Protein AF-A0A832WSZ5-F1 (afdb_monomer)

Secondary structure (DSSP, 8-state):
----HHHHHHHHHHHHHHHTTTTTTHHHHHHHHHTT--S-HHHHHHHHHHHHHHHHHHHHHHHHHHHHHHHHHHHHHHTTTS-HHHHHHHHHHHHHHHHHHHHHHHHHHHHHHHHHHHHHHHHHHHHHHHHHHHHHHHHHHHHHHHHHTT--HHHHHHHHHHTHHHHHHHHHHHHHHHHHHHTT---HHHHHHHHHHH---HHHHHHHHHHH--

Radius of gyration: 27.55 Å; Cα contacts (8 Å, |Δi|>4): 219; chains: 1; bounding box: 54×36×83 Å

Solvent-accessible surface area (backbone atoms only — not comparable to full-atom values): 10942 Å² total; per-residue (Å²): 135,85,76,54,74,62,44,60,52,19,27,73,74,40,21,70,66,42,59,77,45,52,81,82,43,48,67,57,44,53,29,29,48,33,42,66,53,97,62,56,64,36,47,52,52,16,29,35,51,47,52,11,50,53,41,10,52,53,29,19,53,51,23,34,53,51,26,49,66,64,56,61,57,52,55,69,64,43,56,76,77,44,62,78,80,56,52,59,60,50,48,58,56,48,52,54,49,18,52,50,43,10,53,52,29,16,51,52,35,21,49,51,47,34,51,51,54,66,47,45,37,56,55,45,17,52,53,49,22,52,46,27,63,69,21,38,62,66,41,52,54,50,44,50,55,40,44,75,70,68,46,51,73,68,57,39,42,52,52,43,35,74,39,28,92,78,28,37,50,36,17,47,57,38,31,53,34,46,43,33,32,77,75,65,67,38,53,69,67,60,21,46,53,54,45,47,76,36,51,61,30,65,71,58,35,53,53,49,50,56,62,73,76,108

Structure (mmCIF, N/CA/C/O backbone):
data_AF-A0A832WSZ5-F1
#
_entry.id   AF-A0A832WSZ5-F1
#
loop_
_atom_site.group_PDB
_atom_site.id
_atom_site.type_symbol
_atom_site.label_atom_id
_atom_site.label_alt_id
_atom_site.label_comp_id
_atom_site.label_asym_id
_atom_site.label_entity_id
_atom_site.label_seq_id
_atom_site.pdbx_PDB_ins_code
_atom_site.Cartn_x
_atom_site.Cartn_y
_atom_site.Cartn_z
_atom_site.occupancy
_atom_site.B_iso_or_equiv
_atom_site.auth_seq_id
_atom_site.auth_comp_id
_atom_site.auth_asym_id
_atom_site.auth_atom_id
_atom_site.pdbx_PDB_model_num
ATOM 1 N N . MET A 1 1 ? -15.460 -7.759 -9.300 1.00 42.41 1 MET A N 1
ATOM 2 C CA . MET A 1 1 ? -13.990 -7.869 -9.416 1.00 42.41 1 MET A CA 1
ATOM 3 C C . MET A 1 1 ? -13.694 -8.253 -10.858 1.00 42.41 1 MET A C 1
ATOM 5 O O . MET A 1 1 ? -13.823 -9.418 -11.197 1.00 42.41 1 MET A O 1
ATOM 9 N N . ASN A 1 2 ? -13.440 -7.273 -11.729 1.00 36.19 2 ASN A N 1
ATOM 10 C CA . ASN A 1 2 ? -12.975 -7.541 -13.092 1.00 36.19 2 ASN A CA 1
ATOM 11 C C . ASN A 1 2 ? -11.461 -7.689 -13.005 1.00 36.19 2 ASN A C 1
ATOM 13 O O . ASN A 1 2 ? -10.746 -6.691 -13.012 1.00 36.19 2 ASN A O 1
ATOM 17 N N . TYR A 1 3 ? -10.987 -8.921 -12.844 1.00 53.88 3 TYR A N 1
ATOM 18 C CA . TYR A 1 3 ? -9.594 -9.212 -13.143 1.00 53.88 3 TYR A CA 1
ATOM 19 C C . TYR A 1 3 ? -9.436 -8.994 -14.641 1.00 53.88 3 TYR A C 1
ATOM 21 O O . TYR A 1 3 ? -10.160 -9.591 -15.441 1.00 53.88 3 TYR A O 1
ATOM 29 N N . ILE A 1 4 ? -8.572 -8.058 -15.018 1.00 64.00 4 ILE A N 1
ATOM 30 C CA . ILE A 1 4 ? -8.268 -7.832 -16.423 1.00 64.00 4 ILE A CA 1
ATOM 31 C C . ILE A 1 4 ? -7.648 -9.147 -16.900 1.00 64.00 4 ILE A C 1
ATOM 33 O O . ILE A 1 4 ? -6.774 -9.689 -16.229 1.00 64.00 4 ILE A O 1
ATOM 37 N N . SER A 1 5 ? -8.105 -9.692 -18.026 1.00 65.44 5 SER A N 1
ATOM 38 C CA . SER A 1 5 ? -7.600 -10.955 -18.599 1.00 65.44 5 SER A CA 1
ATOM 39 C C . SER A 1 5 ? -6.065 -11.012 -18.685 1.00 65.44 5 SER A C 1
ATOM 41 O O . SER A 1 5 ? -5.466 -12.084 -18.640 1.00 65.44 5 SER A O 1
ATOM 43 N N . VAL A 1 6 ? -5.431 -9.841 -18.750 1.00 65.50 6 VAL A N 1
ATOM 44 C CA . VAL A 1 6 ? -3.986 -9.625 -18.693 1.00 65.50 6 VAL A CA 1
ATOM 45 C C . VAL A 1 6 ? -3.365 -10.091 -17.368 1.00 65.50 6 VAL A C 1
ATOM 47 O O . VAL A 1 6 ? -2.332 -10.745 -17.407 1.00 65.50 6 VAL A O 1
ATOM 50 N N . ASP A 1 7 ? -3.983 -9.838 -16.213 1.00 71.81 7 ASP A N 1
ATOM 51 C CA . ASP A 1 7 ? -3.422 -10.199 -14.899 1.00 71.81 7 ASP A CA 1
ATOM 52 C C . ASP A 1 7 ? -3.392 -11.721 -14.684 1.00 71.81 7 ASP A C 1
ATOM 54 O O . ASP A 1 7 ? -2.457 -12.271 -14.097 1.00 71.81 7 ASP A O 1
ATOM 58 N N . GLU A 1 8 ? -4.395 -12.432 -15.204 1.00 74.00 8 GLU A N 1
ATOM 59 C CA . GLU A 1 8 ? -4.443 -13.893 -15.121 1.00 74.00 8 GLU A CA 1
ATOM 60 C C . GLU A 1 8 ? -3.395 -14.542 -16.038 1.00 74.00 8 GLU A C 1
ATOM 62 O O . GLU A 1 8 ? -2.714 -15.493 -15.642 1.00 74.00 8 GLU A O 1
ATOM 67 N N . LEU A 1 9 ? -3.212 -13.992 -17.243 1.00 71.25 9 LEU A N 1
ATOM 68 C CA . LEU A 1 9 ? -2.155 -14.410 -18.164 1.00 71.25 9 LEU A CA 1
ATOM 69 C C . LEU A 1 9 ? -0.763 -14.110 -17.596 1.00 71.25 9 LEU A C 1
ATOM 71 O O . LEU A 1 9 ? 0.121 -14.964 -17.678 1.00 71.25 9 LEU A O 1
ATOM 75 N N . ALA A 1 10 ? -0.588 -12.948 -16.960 1.00 73.75 10 ALA A N 1
ATOM 76 C CA . ALA A 1 10 ? 0.649 -12.562 -16.291 1.00 73.75 10 ALA A CA 1
ATOM 77 C C . ALA A 1 10 ? 1.028 -13.574 -15.211 1.00 73.75 10 ALA A C 1
ATOM 79 O O . ALA A 1 10 ? 2.158 -14.064 -15.167 1.00 73.75 10 ALA A O 1
ATOM 80 N N . TYR A 1 11 ? 0.062 -13.929 -14.362 1.00 75.50 11 TYR A N 1
ATOM 81 C CA . TYR A 1 11 ? 0.286 -14.875 -13.280 1.0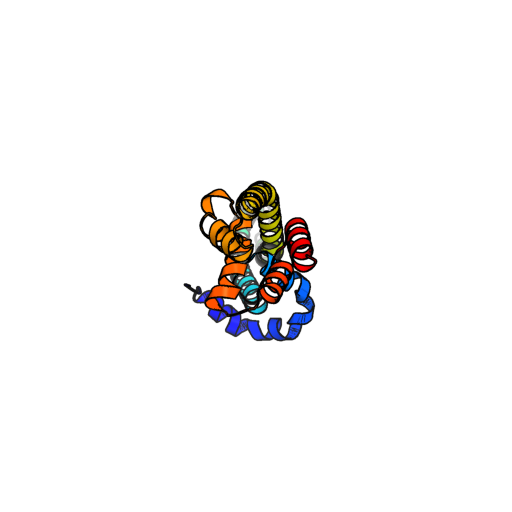0 75.50 11 TYR A CA 1
ATOM 82 C C . TYR A 1 11 ? 0.584 -16.287 -13.792 1.00 75.50 11 TYR A C 1
ATOM 84 O O . TYR A 1 11 ? 1.474 -16.950 -13.262 1.00 75.50 11 TYR A O 1
ATOM 92 N N . ARG A 1 12 ? -0.089 -16.748 -14.853 1.00 78.94 12 ARG A N 1
ATOM 93 C CA . ARG A 1 12 ? 0.222 -18.053 -15.462 1.00 78.94 12 ARG A CA 1
ATOM 94 C C . ARG A 1 12 ? 1.624 -18.097 -16.070 1.00 78.94 12 ARG A C 1
ATOM 96 O O . ARG A 1 12 ? 2.277 -19.130 -15.981 1.00 78.94 12 ARG A O 1
ATOM 103 N N . ALA A 1 13 ? 2.084 -17.000 -16.671 1.00 73.88 13 ALA A N 1
ATOM 104 C CA . ALA A 1 13 ? 3.392 -16.937 -17.318 1.00 73.88 13 ALA A CA 1
ATOM 105 C C . ALA A 1 13 ? 4.552 -16.752 -16.322 1.00 73.88 13 ALA A C 1
ATOM 107 O O . ALA A 1 13 ? 5.584 -17.404 -16.456 1.00 73.88 13 ALA A O 1
ATOM 108 N N . PHE A 1 14 ? 4.388 -15.882 -15.320 1.00 75.44 14 PHE A N 1
ATOM 109 C CA . PHE A 1 14 ? 5.486 -15.426 -14.454 1.00 75.44 14 PHE A CA 1
ATOM 110 C C . PHE A 1 14 ? 5.266 -15.680 -12.958 1.00 75.44 14 PHE A C 1
ATOM 112 O O . PHE A 1 14 ? 6.175 -15.465 -12.155 1.00 75.44 14 PHE A O 1
ATOM 119 N N . GLY A 1 15 ? 4.088 -16.159 -12.553 1.00 70.56 15 GLY A N 1
ATOM 120 C CA . GLY A 1 15 ? 3.744 -16.357 -11.145 1.00 70.56 15 GLY A CA 1
ATOM 121 C C . GLY A 1 15 ? 4.658 -17.351 -10.429 1.00 70.56 15 GLY A C 1
ATOM 122 O O . GLY A 1 15 ? 5.007 -17.121 -9.276 1.00 70.56 15 GLY A O 1
ATOM 123 N N . SER A 1 16 ? 5.121 -18.406 -11.109 1.00 69.69 16 SER A N 1
ATOM 124 C CA . SER A 1 16 ? 6.035 -19.406 -10.530 1.00 69.69 16 SER A CA 1
ATOM 125 C C . SER A 1 16 ? 7.414 -18.832 -10.181 1.00 69.69 16 SER A C 1
ATOM 127 O O . SER A 1 16 ? 8.019 -19.243 -9.191 1.00 69.69 16 SER A O 1
ATOM 129 N N . PHE A 1 17 ? 7.892 -17.844 -10.943 1.00 71.69 17 PHE A N 1
ATOM 130 C CA . PHE A 1 17 ? 9.176 -17.189 -10.700 1.00 71.69 17 PHE A CA 1
ATOM 131 C C . PHE A 1 17 ? 9.153 -16.358 -9.412 1.00 71.69 17 PHE A C 1
ATOM 133 O O . PHE A 1 17 ? 10.053 -16.475 -8.580 1.00 71.69 17 PHE A O 1
ATOM 140 N N . PHE A 1 18 ? 8.096 -15.564 -9.216 1.00 71.81 18 PHE A N 1
ATOM 141 C CA . PHE A 1 18 ? 7.932 -14.746 -8.012 1.00 71.81 18 PHE A CA 1
ATOM 142 C C . PHE A 1 18 ? 7.487 -15.570 -6.799 1.00 71.81 18 PHE A C 1
ATOM 144 O O . PHE A 1 18 ? 7.909 -15.282 -5.681 1.00 71.81 18 PHE A O 1
ATOM 151 N N . TYR A 1 19 ? 6.729 -16.652 -7.013 1.00 69.88 19 TYR A N 1
ATOM 152 C CA . TYR A 1 19 ? 6.316 -17.560 -5.943 1.00 69.88 19 TYR A CA 1
ATOM 153 C C . TYR A 1 19 ? 7.512 -18.203 -5.222 1.00 69.88 19 TYR A C 1
ATOM 155 O O . TYR A 1 19 ? 7.482 -18.362 -4.003 1.00 69.88 19 TYR A O 1
ATOM 163 N N . ASN A 1 20 ? 8.580 -18.528 -5.954 1.00 72.25 20 ASN A N 1
ATOM 164 C CA . ASN A 1 20 ? 9.783 -19.140 -5.386 1.00 72.25 20 ASN A CA 1
ATOM 165 C C . ASN A 1 20 ? 10.709 -18.137 -4.671 1.00 72.25 20 ASN A C 1
ATOM 167 O O . ASN A 1 20 ? 11.611 -18.559 -3.958 1.00 72.25 20 ASN A O 1
ATOM 171 N N . ARG A 1 21 ? 10.492 -16.8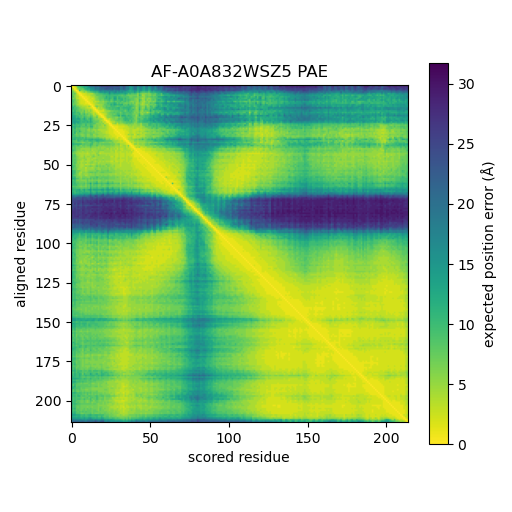23 -4.839 1.00 74.06 21 ARG A N 1
ATOM 172 C CA . ARG A 1 21 ? 11.296 -15.740 -4.232 1.00 74.06 21 ARG A CA 1
ATOM 173 C C . ARG A 1 21 ? 10.500 -14.871 -3.258 1.00 74.06 21 ARG A C 1
ATOM 175 O O . ARG A 1 21 ? 10.830 -13.714 -3.022 1.00 74.06 21 ARG A O 1
ATOM 182 N N . LYS A 1 22 ? 9.430 -15.412 -2.674 1.00 65.75 22 LYS A N 1
ATOM 183 C CA . LYS A 1 22 ? 8.556 -14.678 -1.738 1.00 65.75 22 LYS A CA 1
ATOM 184 C C . LYS A 1 22 ? 9.286 -14.076 -0.545 1.00 65.75 22 LYS A C 1
ATOM 186 O O . LYS A 1 22 ? 8.808 -13.097 0.026 1.00 65.75 22 LYS A O 1
ATOM 191 N N . GLU A 1 23 ? 10.387 -14.684 -0.128 1.00 68.94 23 GLU A N 1
ATOM 192 C CA . GLU A 1 23 ? 11.188 -14.230 1.009 1.00 68.94 23 GLU A CA 1
ATOM 193 C C . GLU A 1 23 ? 11.901 -12.902 0.718 1.00 68.94 23 GLU A C 1
ATOM 195 O O . GLU A 1 23 ? 11.992 -12.062 1.607 1.00 68.94 23 GLU A O 1
ATOM 200 N N . ASP A 1 24 ? 12.258 -12.635 -0.540 1.00 73.44 24 ASP A N 1
ATOM 201 C CA . ASP A 1 24 ? 12.917 -11.384 -0.937 1.00 73.44 24 ASP A CA 1
ATOM 202 C C . ASP A 1 24 ? 11.950 -10.183 -0.907 1.00 73.44 24 ASP A C 1
ATOM 204 O O . ASP A 1 24 ? 12.364 -9.035 -0.759 1.00 73.44 24 ASP A O 1
ATOM 208 N N . PHE A 1 25 ? 10.638 -10.431 -1.016 1.00 76.81 25 PHE A N 1
ATOM 209 C CA . PHE A 1 25 ? 9.604 -9.394 -1.141 1.00 76.81 25 PHE A CA 1
ATOM 210 C C . PHE A 1 25 ? 8.735 -9.223 0.117 1.00 76.81 25 PHE A C 1
ATOM 212 O O . PHE A 1 25 ? 7.604 -8.730 0.034 1.00 76.81 25 PHE A O 1
ATOM 219 N N . GLN A 1 26 ? 9.231 -9.605 1.300 1.00 78.81 26 GLN A N 1
ATOM 220 C CA . GLN A 1 26 ? 8.469 -9.462 2.551 1.00 78.81 26 GLN A CA 1
ATOM 221 C C . GLN A 1 26 ? 8.133 -7.998 2.871 1.00 78.81 26 GLN A C 1
ATOM 223 O O . GLN A 1 26 ? 7.014 -7.706 3.292 1.00 78.81 26 GLN A O 1
ATOM 228 N N . GLU A 1 27 ? 9.043 -7.057 2.612 1.00 80.75 27 GLU A N 1
ATOM 229 C CA . GLU A 1 27 ? 8.767 -5.629 2.827 1.00 80.75 27 GLU A CA 1
ATOM 230 C C . GLU A 1 27 ? 7.639 -5.117 1.925 1.00 80.75 27 GLU A C 1
ATOM 232 O O . GLU A 1 27 ? 6.720 -4.431 2.387 1.00 80.75 27 GLU A O 1
ATOM 237 N N . LEU A 1 28 ? 7.660 -5.510 0.648 1.00 79.56 28 LEU A N 1
ATOM 238 C CA . LEU A 1 28 ? 6.610 -5.169 -0.307 1.00 79.56 28 LEU A CA 1
ATOM 239 C C . LEU A 1 28 ? 5.271 -5.780 0.121 1.00 79.56 28 LEU A C 1
ATOM 241 O O . LEU A 1 28 ? 4.245 -5.104 0.071 1.00 79.56 28 LEU A O 1
ATOM 245 N N . LYS A 1 29 ? 5.278 -7.019 0.629 1.00 82.12 29 LYS A N 1
ATOM 246 C CA . LYS A 1 29 ? 4.092 -7.676 1.200 1.00 82.12 29 LYS A CA 1
ATOM 247 C C . LYS A 1 29 ? 3.479 -6.866 2.334 1.00 82.12 29 LYS A C 1
ATOM 249 O O . LYS A 1 29 ? 2.265 -6.654 2.352 1.00 82.12 29 LYS A O 1
ATOM 254 N N . VAL A 1 30 ? 4.308 -6.400 3.265 1.00 81.62 30 VAL A N 1
ATOM 255 C CA . VAL A 1 30 ? 3.866 -5.565 4.387 1.00 81.62 30 VAL A CA 1
ATOM 256 C C . VAL A 1 30 ? 3.275 -4.251 3.870 1.00 81.62 30 VAL A C 1
ATOM 258 O O . VAL A 1 30 ? 2.173 -3.877 4.270 1.00 81.62 30 VAL A O 1
ATOM 261 N N . LYS A 1 31 ? 3.933 -3.582 2.916 1.00 83.81 31 LYS A N 1
ATOM 262 C CA . LYS A 1 31 ? 3.440 -2.322 2.332 1.00 83.81 31 LYS A CA 1
ATOM 263 C C . LYS A 1 31 ? 2.155 -2.488 1.524 1.00 83.81 31 LYS A C 1
ATOM 265 O O . LYS A 1 31 ? 1.272 -1.635 1.611 1.00 83.81 31 LYS A O 1
ATOM 270 N N . MET A 1 32 ? 1.996 -3.588 0.796 1.00 82.94 32 MET A N 1
ATOM 271 C CA . MET A 1 32 ? 0.749 -3.910 0.100 1.00 82.94 32 MET A CA 1
ATOM 272 C C . MET A 1 32 ? -0.396 -4.171 1.081 1.00 82.94 32 MET A C 1
ATOM 274 O O . MET A 1 32 ? -1.494 -3.646 0.883 1.00 82.94 32 MET A O 1
ATOM 278 N N . ARG A 1 33 ? -0.131 -4.908 2.172 1.00 81.56 33 ARG A N 1
ATOM 279 C CA . ARG A 1 33 ? -1.107 -5.131 3.251 1.00 81.56 33 ARG A CA 1
ATOM 280 C C . ARG A 1 33 ? -1.552 -3.805 3.863 1.00 81.56 33 ARG A C 1
ATOM 282 O O . ARG A 1 33 ? -2.748 -3.550 3.969 1.00 81.56 33 ARG A O 1
ATOM 289 N N . HIS A 1 34 ? -0.594 -2.938 4.175 1.00 82.94 34 HIS A N 1
ATOM 290 C CA . HIS A 1 34 ? -0.849 -1.590 4.674 1.00 82.94 34 HIS A CA 1
ATOM 291 C C . HIS A 1 34 ? -1.655 -0.731 3.688 1.00 82.94 34 HIS A C 1
ATOM 293 O O . HIS A 1 34 ? -2.535 0.021 4.096 1.00 82.94 34 HIS A O 1
ATOM 299 N N . SER A 1 35 ? -1.419 -0.885 2.385 1.00 78.56 35 SER A N 1
ATOM 300 C CA . SER A 1 35 ? -2.113 -0.145 1.321 1.00 78.56 35 SER A CA 1
ATOM 301 C C . SER A 1 35 ? -3.514 -0.657 1.001 1.00 78.56 35 SER A C 1
ATOM 303 O O . SER A 1 35 ? -4.192 -0.050 0.176 1.00 78.56 35 SER A O 1
ATOM 305 N N . HIS A 1 36 ? -3.951 -1.757 1.624 1.00 78.62 36 HIS A N 1
ATOM 306 C CA . HIS A 1 36 ? -5.237 -2.401 1.343 1.00 78.62 36 HIS A CA 1
ATOM 307 C C . HIS A 1 36 ? -5.415 -2.838 -0.116 1.00 78.62 36 HIS A C 1
ATOM 309 O O . HIS A 1 36 ? -6.533 -2.898 -0.628 1.00 78.62 36 HIS A O 1
ATOM 315 N N . ILE A 1 37 ? -4.315 -3.170 -0.792 1.00 79.31 37 ILE A N 1
ATOM 316 C CA . ILE A 1 37 ? -4.369 -3.708 -2.149 1.00 79.31 37 ILE A CA 1
ATOM 317 C C . ILE A 1 37 ? -4.821 -5.174 -2.043 1.00 79.31 37 ILE A C 1
ATOM 319 O O . ILE A 1 37 ? -4.118 -5.973 -1.421 1.00 79.31 37 ILE A O 1
ATOM 323 N N . PRO A 1 38 ? -5.975 -5.565 -2.620 1.00 75.19 38 PRO A N 1
ATOM 324 C CA . PRO A 1 38 ? -6.570 -6.889 -2.428 1.00 75.19 38 PRO A CA 1
ATOM 325 C C . PRO A 1 38 ? -5.941 -7.953 -3.347 1.00 75.19 38 PRO A C 1
ATOM 327 O O . PRO A 1 38 ? -6.639 -8.813 -3.880 1.00 75.19 38 PRO A O 1
ATOM 330 N N . MET A 1 39 ? -4.630 -7.876 -3.579 1.00 75.12 39 MET A N 1
ATOM 331 C CA . MET A 1 39 ? -3.892 -8.773 -4.469 1.00 75.12 39 MET A CA 1
ATOM 332 C C . MET A 1 39 ? -2.733 -9.418 -3.720 1.00 75.12 39 MET A C 1
ATOM 334 O O . MET A 1 39 ? -2.127 -8.811 -2.835 1.00 75.12 39 MET A O 1
ATOM 338 N N . SER A 1 40 ? -2.410 -10.656 -4.090 1.00 80.38 40 SER A N 1
ATOM 339 C CA . SER A 1 40 ? -1.183 -11.287 -3.609 1.00 80.38 40 SER A CA 1
ATOM 340 C C . SER A 1 40 ? 0.046 -10.605 -4.223 1.00 80.38 40 SER A C 1
ATOM 342 O O . SER A 1 40 ? -0.008 -10.104 -5.347 1.00 80.38 40 SER A O 1
ATOM 344 N N . VAL A 1 41 ? 1.160 -10.592 -3.486 1.00 81.38 41 VAL A N 1
ATOM 345 C CA . VAL A 1 41 ? 2.419 -9.964 -3.935 1.00 81.38 41 VAL A CA 1
ATOM 346 C C . VAL A 1 41 ? 2.904 -10.580 -5.243 1.00 81.38 41 VAL A C 1
ATOM 348 O O . VAL A 1 41 ? 3.299 -9.860 -6.153 1.00 81.38 41 VAL A O 1
ATOM 351 N N . ASP A 1 42 ? 2.791 -11.903 -5.364 1.00 80.50 42 ASP A N 1
ATOM 352 C CA . ASP A 1 42 ? 3.200 -12.643 -6.558 1.00 80.50 42 ASP A CA 1
ATOM 353 C C . ASP A 1 42 ? 2.396 -12.213 -7.791 1.00 80.50 42 ASP A C 1
ATOM 355 O O . ASP A 1 42 ? 2.964 -11.992 -8.857 1.00 80.50 42 ASP A O 1
ATOM 359 N N . GLN A 1 43 ? 1.072 -12.074 -7.645 1.00 80.56 43 GLN A N 1
ATOM 360 C CA . GLN A 1 43 ? 0.198 -11.616 -8.728 1.00 80.56 43 GLN A CA 1
ATOM 361 C C . GLN A 1 43 ? 0.511 -10.173 -9.110 1.00 80.56 43 GLN A C 1
ATOM 363 O O . GLN A 1 43 ? 0.587 -9.863 -10.292 1.00 80.56 43 GLN A O 1
ATOM 368 N N . TYR A 1 44 ? 0.747 -9.307 -8.124 1.00 84.94 44 TYR A N 1
ATOM 369 C CA . TYR A 1 44 ? 1.076 -7.909 -8.374 1.00 84.94 44 TYR A CA 1
ATOM 370 C C . TYR A 1 44 ? 2.392 -7.746 -9.141 1.00 84.94 44 TYR A C 1
ATOM 372 O O . TYR A 1 44 ? 2.437 -7.022 -10.133 1.00 84.94 44 TYR A O 1
ATOM 380 N N . LEU A 1 45 ? 3.447 -8.454 -8.727 1.00 84.31 45 LEU A N 1
ATOM 381 C CA . LEU A 1 45 ? 4.741 -8.426 -9.411 1.00 84.31 45 LEU A CA 1
ATOM 382 C C . LEU A 1 45 ? 4.671 -9.049 -10.809 1.00 84.31 45 LEU A C 1
ATOM 384 O O . LEU A 1 45 ? 5.274 -8.515 -11.739 1.00 84.31 45 LEU A O 1
ATOM 388 N N . ALA A 1 46 ? 3.908 -10.133 -10.981 1.00 83.12 46 ALA A N 1
ATOM 389 C CA . ALA A 1 46 ? 3.692 -10.742 -12.290 1.00 83.12 46 ALA A CA 1
ATOM 390 C C . ALA A 1 46 ? 2.974 -9.777 -13.247 1.00 83.12 46 ALA A C 1
ATOM 392 O O . ALA A 1 46 ? 3.442 -9.570 -14.369 1.00 83.12 46 ALA A O 1
ATOM 393 N N . SER A 1 47 ? 1.891 -9.135 -12.794 1.00 82.94 47 SER A N 1
ATOM 394 C CA . SER A 1 47 ? 1.190 -8.099 -13.558 1.00 82.94 47 SER A CA 1
ATOM 395 C C . SER A 1 47 ? 2.109 -6.922 -13.883 1.00 82.94 47 SER A C 1
ATOM 397 O O . SER A 1 47 ? 2.180 -6.510 -15.038 1.00 82.94 47 SER A O 1
ATOM 399 N N . ALA A 1 48 ? 2.868 -6.416 -12.904 1.00 86.25 48 ALA A N 1
ATOM 400 C CA . ALA A 1 48 ? 3.824 -5.329 -13.109 1.00 86.25 48 ALA A CA 1
ATOM 401 C C . ALA A 1 48 ? 4.857 -5.676 -14.189 1.00 86.25 48 ALA A C 1
ATOM 403 O O . ALA A 1 48 ? 5.078 -4.884 -15.100 1.00 86.25 48 ALA A O 1
ATOM 404 N N . LEU A 1 49 ? 5.432 -6.882 -14.142 1.00 86.44 49 LEU A N 1
ATOM 405 C CA . LEU A 1 49 ? 6.383 -7.350 -15.148 1.00 86.44 49 LEU A CA 1
ATOM 406 C C . LEU A 1 49 ? 5.739 -7.448 -16.537 1.00 86.44 49 LEU A C 1
ATOM 408 O O . LEU A 1 49 ? 6.344 -7.023 -17.520 1.00 86.44 49 LEU A O 1
ATOM 412 N N . MET A 1 50 ? 4.506 -7.951 -16.631 1.00 84.69 50 MET A N 1
ATOM 413 C CA . MET A 1 50 ? 3.797 -8.037 -17.909 1.00 84.69 50 MET A CA 1
ATOM 414 C C . MET A 1 50 ? 3.508 -6.646 -18.493 1.00 84.69 50 MET A C 1
ATOM 416 O O . MET A 1 50 ? 3.769 -6.419 -19.676 1.00 84.69 50 MET A O 1
ATOM 420 N N . TYR A 1 51 ? 3.056 -5.691 -17.674 1.00 87.25 51 TYR A N 1
ATOM 421 C CA . TYR A 1 51 ? 2.874 -4.300 -18.101 1.00 87.25 51 TYR A CA 1
ATOM 422 C C . TYR A 1 51 ? 4.190 -3.659 -18.550 1.00 87.25 51 TYR A C 1
ATOM 424 O O . TYR A 1 51 ? 4.212 -2.965 -19.568 1.00 87.25 51 TYR A O 1
ATOM 432 N N . SER A 1 52 ? 5.298 -3.937 -17.861 1.00 87.94 52 SER A N 1
ATOM 433 C CA . SER A 1 52 ? 6.622 -3.451 -18.256 1.00 87.94 52 SER A CA 1
ATOM 434 C C . SER A 1 52 ? 7.088 -4.026 -19.588 1.00 87.94 52 SER A C 1
ATOM 436 O O . SER A 1 52 ? 7.662 -3.288 -20.383 1.00 87.94 52 SER A O 1
ATOM 438 N N . ILE A 1 53 ? 6.818 -5.305 -19.877 1.00 88.38 53 ILE A N 1
ATOM 439 C CA . ILE A 1 53 ? 7.125 -5.903 -21.187 1.00 88.38 53 ILE A CA 1
ATOM 440 C C . ILE A 1 53 ? 6.321 -5.210 -22.289 1.00 88.38 53 ILE A C 1
ATOM 442 O O . ILE A 1 53 ? 6.898 -4.815 -23.300 1.00 88.38 53 ILE A O 1
ATOM 446 N N . PHE A 1 54 ? 5.012 -5.012 -22.099 1.00 90.12 54 PHE A N 1
ATOM 447 C CA . PHE A 1 54 ? 4.185 -4.311 -23.087 1.00 90.12 54 PHE A CA 1
ATOM 448 C C . PHE A 1 54 ? 4.654 -2.875 -23.319 1.00 90.12 54 PHE A C 1
ATOM 450 O O . PHE A 1 54 ? 4.797 -2.451 -24.465 1.00 90.12 54 PHE A O 1
ATOM 457 N N . ALA A 1 55 ? 4.945 -2.142 -22.244 1.00 89.31 55 ALA A N 1
ATOM 458 C CA . ALA A 1 55 ? 5.488 -0.795 -22.334 1.00 89.31 55 ALA A CA 1
ATOM 459 C C . ALA A 1 55 ? 6.860 -0.773 -23.015 1.00 89.31 55 ALA A C 1
ATOM 461 O O . ALA A 1 55 ? 7.123 0.114 -23.822 1.00 89.31 55 ALA A O 1
ATOM 462 N N . GLY A 1 56 ? 7.704 -1.771 -22.744 1.00 89.69 56 GLY A N 1
ATOM 463 C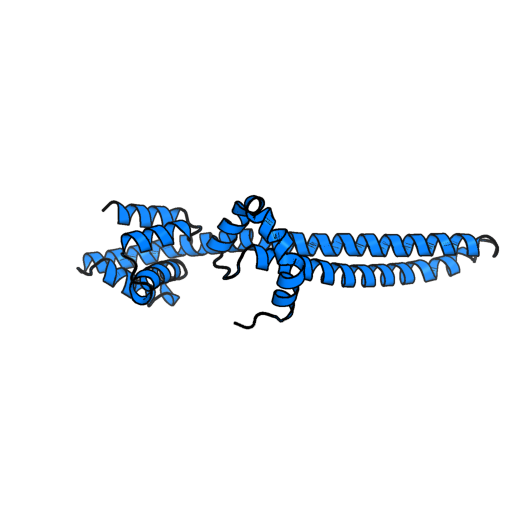 CA . GLY A 1 56 ? 8.971 -1.982 -23.429 1.00 89.69 56 GLY A CA 1
ATOM 464 C C . GLY A 1 56 ? 8.771 -2.160 -24.930 1.00 89.69 56 GLY A C 1
ATOM 465 O O . GLY A 1 56 ? 9.402 -1.450 -25.702 1.00 89.69 56 GLY A O 1
ATOM 466 N N . ILE A 1 57 ? 7.864 -3.043 -25.367 1.00 91.19 57 ILE A N 1
ATOM 467 C CA . ILE A 1 57 ? 7.585 -3.282 -26.796 1.00 91.19 57 ILE A CA 1
ATOM 468 C C . ILE A 1 57 ? 7.109 -1.995 -27.477 1.00 91.19 57 ILE A C 1
ATOM 470 O O . ILE A 1 57 ? 7.622 -1.635 -28.535 1.00 91.19 57 ILE A O 1
ATOM 474 N N . ILE A 1 58 ? 6.171 -1.272 -26.858 1.00 92.06 58 ILE A N 1
ATOM 475 C CA . ILE A 1 58 ? 5.667 0.006 -27.379 1.00 92.06 58 ILE A CA 1
ATOM 476 C C . ILE A 1 58 ? 6.800 1.040 -27.452 1.00 92.06 58 ILE A C 1
ATOM 478 O O . ILE A 1 58 ? 6.974 1.689 -28.483 1.00 92.06 58 ILE A O 1
ATOM 482 N N . GLY A 1 59 ? 7.607 1.157 -26.395 1.00 89.12 59 GLY A N 1
ATOM 483 C CA . GLY A 1 59 ? 8.767 2.045 -26.343 1.00 89.12 59 GLY A CA 1
ATOM 484 C C . GLY A 1 59 ? 9.826 1.693 -27.384 1.00 89.12 59 GLY A C 1
ATOM 485 O O . GLY A 1 59 ? 10.377 2.582 -28.029 1.00 89.12 59 GLY A O 1
ATOM 486 N N . GLY A 1 60 ? 10.081 0.406 -27.604 1.00 88.56 60 GLY A N 1
ATOM 487 C CA . GLY A 1 60 ? 11.012 -0.099 -28.607 1.00 88.56 60 GLY A CA 1
ATOM 488 C C . GLY A 1 60 ? 10.548 0.194 -30.030 1.00 88.56 60 GLY A C 1
ATOM 489 O O . GLY A 1 60 ? 11.329 0.711 -30.823 1.00 88.56 60 GLY A O 1
ATOM 490 N N . LEU A 1 61 ? 9.268 -0.045 -30.343 1.00 90.44 61 LEU A N 1
ATOM 491 C CA . LEU A 1 61 ? 8.672 0.320 -31.636 1.00 90.44 61 LEU A CA 1
ATOM 492 C C . LEU A 1 61 ? 8.734 1.832 -31.875 1.00 90.44 61 LEU A C 1
ATOM 494 O O . LEU A 1 61 ? 9.078 2.273 -32.970 1.00 90.44 61 LEU A O 1
ATOM 498 N N . PHE A 1 62 ? 8.456 2.625 -30.840 1.00 88.00 62 PHE A N 1
ATOM 499 C CA . PHE A 1 62 ? 8.565 4.078 -30.904 1.00 88.00 62 PHE A CA 1
ATOM 500 C C . PHE A 1 62 ? 10.016 4.541 -31.100 1.00 88.00 62 PHE A C 1
ATOM 502 O O . PHE A 1 62 ? 10.279 5.427 -31.910 1.00 88.00 62 PHE A O 1
ATOM 509 N N . GLY A 1 63 ? 10.967 3.901 -30.416 1.00 85.81 63 GLY A N 1
ATOM 510 C CA . GLY A 1 63 ? 12.400 4.151 -30.559 1.00 85.81 63 GLY A CA 1
ATOM 511 C C . GLY A 1 63 ? 12.922 3.782 -31.946 1.00 85.81 63 GLY A C 1
ATOM 512 O O . GLY A 1 63 ? 13.710 4.529 -32.516 1.00 85.81 63 GLY A O 1
ATOM 513 N N . LEU A 1 64 ? 12.432 2.683 -32.525 1.00 85.25 64 LEU A N 1
ATOM 514 C CA . LEU A 1 64 ? 12.747 2.271 -33.892 1.00 85.25 64 LEU A CA 1
ATOM 515 C C . LEU A 1 64 ? 12.176 3.257 -34.915 1.00 85.25 64 LEU A C 1
ATOM 517 O O . LEU A 1 64 ? 12.889 3.670 -35.824 1.00 85.25 64 LEU A O 1
ATOM 521 N N . TRP A 1 65 ? 10.922 3.682 -34.741 1.00 84.56 65 TRP A N 1
ATOM 522 C CA . TRP A 1 65 ? 10.294 4.692 -35.595 1.00 84.56 65 TRP A CA 1
ATOM 523 C C . TRP A 1 65 ? 11.039 6.033 -35.541 1.00 84.56 65 TRP A C 1
ATOM 525 O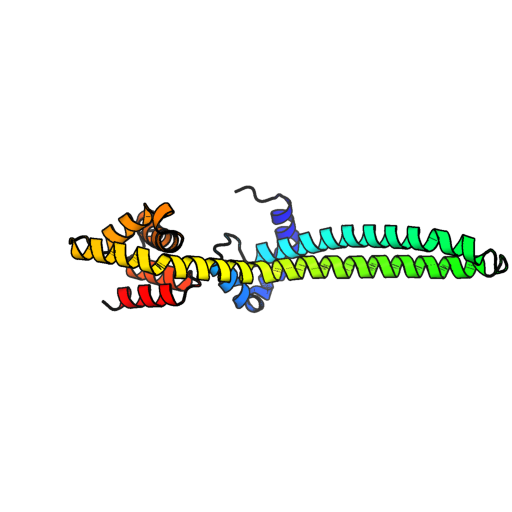 O . TRP A 1 65 ? 11.330 6.620 -36.584 1.00 84.56 65 TRP A O 1
ATOM 535 N N . LEU A 1 66 ? 11.410 6.492 -34.341 1.00 81.31 66 LEU A N 1
ATOM 536 C CA . LEU A 1 66 ? 12.238 7.685 -34.159 1.00 81.31 66 LEU A CA 1
ATOM 537 C C . LEU A 1 66 ? 13.629 7.519 -34.774 1.00 81.31 66 LEU A C 1
ATOM 539 O O . LEU A 1 66 ? 14.107 8.442 -35.430 1.00 81.31 66 LEU A O 1
ATOM 543 N N . GLY A 1 67 ? 14.264 6.361 -34.579 1.00 77.69 67 GLY A N 1
ATOM 544 C CA . GLY A 1 67 ? 15.563 6.036 -35.156 1.00 77.69 67 GLY A CA 1
ATOM 545 C C . GLY A 1 67 ? 15.528 6.161 -36.674 1.00 77.69 67 GLY A C 1
ATOM 546 O O . GLY A 1 67 ? 16.234 6.992 -37.234 1.00 77.69 67 GLY A O 1
ATOM 547 N N . LEU A 1 68 ? 14.641 5.422 -37.342 1.00 76.06 68 LEU A N 1
ATOM 548 C CA . LEU A 1 68 ? 14.521 5.461 -38.803 1.00 76.06 68 LEU A CA 1
ATOM 549 C C . LEU A 1 68 ? 14.226 6.876 -39.321 1.00 76.06 68 LEU A C 1
ATOM 551 O O . LEU A 1 68 ? 14.942 7.364 -40.189 1.00 76.06 68 LEU A O 1
ATOM 555 N N . LYS A 1 69 ? 13.265 7.589 -38.721 1.00 75.81 69 LYS A N 1
ATOM 556 C CA . LYS A 1 69 ? 12.899 8.950 -39.148 1.00 75.81 69 LYS A CA 1
ATOM 557 C C . LYS A 1 69 ? 14.033 9.968 -38.976 1.00 75.81 69 LYS A C 1
ATOM 559 O O . LYS A 1 69 ? 14.154 10.899 -39.763 1.00 75.81 69 LYS A O 1
ATOM 564 N N . THR A 1 70 ? 14.863 9.808 -37.948 1.00 69.62 70 THR A N 1
ATOM 565 C CA . THR A 1 70 ? 16.009 10.699 -37.698 1.00 69.62 70 THR A CA 1
ATOM 566 C C . THR A 1 70 ? 17.182 10.392 -38.636 1.00 69.62 70 THR A C 1
ATOM 568 O O . THR A 1 70 ? 17.978 11.284 -38.922 1.00 69.62 70 THR A O 1
ATOM 571 N N . PHE A 1 71 ? 17.289 9.151 -39.131 1.00 62.25 71 PHE A N 1
ATOM 572 C CA . PHE A 1 71 ? 18.405 8.678 -39.960 1.00 62.25 71 PHE A CA 1
ATOM 573 C C . PHE A 1 71 ? 18.096 8.541 -41.462 1.00 62.25 71 PHE A C 1
ATOM 575 O O . PHE A 1 71 ? 19.035 8.375 -42.240 1.00 62.25 71 PHE A O 1
ATOM 582 N N . GLU A 1 72 ? 16.845 8.725 -41.893 1.00 58.91 72 GLU A N 1
ATOM 583 C CA . GLU A 1 72 ? 16.480 8.882 -43.313 1.00 58.91 72 GLU A CA 1
ATOM 584 C C . GLU A 1 72 ? 16.992 10.212 -43.918 1.00 58.91 72 GLU A C 1
ATOM 586 O O . GLU A 1 72 ? 17.525 10.225 -45.027 1.00 58.91 72 GLU A O 1
ATOM 591 N N . ASP A 1 73 ? 16.932 11.329 -43.184 1.00 56.91 73 ASP A N 1
ATOM 592 C CA . ASP A 1 73 ? 17.370 12.653 -43.667 1.00 56.91 73 ASP A CA 1
ATOM 593 C C . ASP A 1 73 ? 18.897 12.930 -43.736 1.00 56.91 73 ASP A C 1
ATOM 595 O O . ASP A 1 73 ? 19.319 13.703 -44.607 1.00 56.91 73 ASP A O 1
ATOM 599 N N . PRO A 1 74 ? 19.787 12.381 -42.881 1.00 54.03 74 PRO A N 1
ATOM 600 C CA . PRO A 1 74 ? 21.216 12.675 -42.960 1.00 54.03 74 PRO A CA 1
ATOM 601 C C . PRO A 1 74 ? 21.893 12.068 -44.188 1.00 54.03 74 PRO A C 1
ATOM 603 O O . PRO A 1 74 ? 22.867 12.651 -44.652 1.00 54.03 74 PRO A O 1
ATOM 606 N N . VAL A 1 75 ? 21.391 10.970 -44.764 1.00 51.94 75 VAL A N 1
ATOM 607 C CA . VAL A 1 75 ? 21.966 10.407 -46.000 1.00 51.94 75 VAL A CA 1
ATOM 608 C C . VAL A 1 75 ? 21.787 11.386 -47.162 1.00 51.94 75 VAL A C 1
ATOM 610 O O . VAL A 1 75 ? 22.744 11.628 -47.884 1.00 51.94 75 VAL A O 1
ATOM 613 N N . SER A 1 76 ? 20.630 12.048 -47.260 1.00 52.81 76 SER A N 1
ATOM 614 C CA . SER A 1 76 ? 20.321 13.084 -48.261 1.00 52.81 76 SER A CA 1
ATOM 615 C C . SER A 1 76 ? 21.137 14.372 -48.080 1.00 52.81 76 SER A C 1
ATOM 617 O O . SER A 1 76 ? 21.453 15.063 -49.048 1.00 52.81 76 SER A O 1
ATOM 619 N N . ARG A 1 77 ? 21.484 14.723 -46.832 1.00 49.19 77 ARG A N 1
ATOM 620 C CA . ARG A 1 77 ? 22.305 15.910 -46.513 1.00 49.19 77 ARG A CA 1
ATOM 621 C C . ARG A 1 77 ? 23.807 15.631 -46.600 1.00 49.19 77 ARG A C 1
ATOM 623 O O . ARG A 1 77 ? 24.568 16.550 -46.886 1.00 49.19 77 ARG A O 1
ATOM 630 N N . LEU A 1 78 ? 24.231 14.386 -46.384 1.00 49.56 78 LEU A N 1
ATOM 631 C CA . LEU A 1 78 ? 25.626 13.943 -46.439 1.00 49.56 78 LEU A CA 1
ATOM 632 C C . LEU A 1 78 ? 26.035 13.474 -47.845 1.00 49.56 78 LEU A C 1
ATOM 634 O O . LEU A 1 78 ? 27.187 13.662 -48.226 1.00 49.56 78 LEU A O 1
ATOM 638 N N . SER A 1 79 ? 25.104 12.956 -48.654 1.00 50.41 79 SER A N 1
ATOM 639 C CA . SER A 1 79 ? 25.323 12.633 -50.075 1.00 50.41 79 SER A CA 1
ATOM 640 C C . SER A 1 79 ? 25.606 13.866 -50.936 1.00 50.41 79 SER A C 1
ATOM 642 O O . SER A 1 79 ? 26.138 13.736 -52.032 1.00 50.41 79 SER A O 1
ATOM 644 N N . LEU A 1 80 ? 25.280 15.069 -50.446 1.00 52.00 80 LEU A N 1
ATOM 645 C CA . LEU A 1 80 ? 25.699 16.337 -51.056 1.00 52.00 80 LEU A CA 1
ATOM 646 C C . LEU A 1 80 ? 27.192 16.643 -50.836 1.00 52.00 80 LEU A C 1
ATOM 648 O O . LEU A 1 80 ? 27.739 17.496 -51.529 1.00 52.00 80 LEU A O 1
ATOM 652 N N . PHE A 1 81 ? 27.854 15.959 -49.895 1.00 51.38 81 PHE A N 1
ATOM 653 C CA . PHE A 1 81 ? 29.257 16.187 -49.529 1.00 51.38 81 PHE A CA 1
ATOM 654 C C . PHE A 1 81 ? 30.165 14.960 -49.722 1.00 51.38 81 PHE A C 1
ATOM 656 O O . PHE A 1 81 ? 31.383 15.097 -49.604 1.00 51.38 81 PHE A O 1
ATOM 663 N N . VAL A 1 82 ? 29.623 13.766 -49.999 1.00 55.31 82 VAL A N 1
ATOM 664 C CA . VAL A 1 82 ? 30.396 12.513 -50.009 1.00 55.31 82 VAL A CA 1
ATOM 665 C C . VAL A 1 82 ? 29.992 11.584 -51.164 1.00 55.31 82 VAL A C 1
ATOM 667 O O . VAL A 1 82 ? 28.812 11.321 -51.374 1.00 55.31 82 VAL A O 1
ATOM 670 N N . ASP A 1 83 ? 31.005 11.052 -51.862 1.00 54.72 83 ASP A N 1
ATOM 671 C CA . ASP A 1 83 ? 30.915 10.076 -52.959 1.00 54.72 83 ASP A CA 1
ATOM 672 C C . ASP A 1 83 ? 30.003 8.871 -52.655 1.00 54.72 83 ASP A C 1
ATOM 674 O O . ASP A 1 83 ? 30.033 8.290 -51.561 1.00 54.72 83 ASP A O 1
ATOM 678 N N . SER A 1 84 ? 29.264 8.430 -53.677 1.00 56.19 84 SER A N 1
ATOM 679 C CA . SER A 1 84 ? 28.259 7.352 -53.653 1.00 56.19 84 SER A CA 1
ATOM 680 C C . SER A 1 84 ? 28.749 6.010 -53.082 1.00 56.19 84 SER A C 1
ATOM 682 O O . SER A 1 84 ? 27.949 5.221 -52.585 1.00 56.19 84 SER A O 1
ATOM 684 N N . THR A 1 85 ? 30.059 5.759 -53.074 1.00 55.00 85 THR A N 1
ATOM 685 C CA . THR A 1 85 ? 30.685 4.541 -52.527 1.00 55.00 85 THR A CA 1
ATOM 686 C C . THR A 1 85 ? 30.777 4.536 -50.994 1.00 55.00 85 THR A C 1
ATOM 688 O O . THR A 1 85 ? 30.795 3.469 -50.385 1.00 55.00 85 THR A O 1
ATOM 691 N N . ARG A 1 86 ? 30.808 5.709 -50.341 1.00 52.69 86 ARG A N 1
ATOM 692 C CA . ARG A 1 86 ? 30.813 5.841 -48.865 1.00 52.69 86 ARG A CA 1
ATOM 693 C C . ARG A 1 86 ? 29.404 5.965 -48.275 1.00 52.69 86 ARG A C 1
ATOM 695 O O . ARG A 1 86 ? 29.223 5.711 -47.087 1.00 52.69 86 ARG A O 1
ATOM 702 N N . ALA A 1 87 ? 28.412 6.304 -49.099 1.00 53.50 87 ALA A N 1
ATOM 703 C CA . ALA A 1 87 ? 27.009 6.375 -48.696 1.00 53.50 87 ALA A CA 1
ATOM 704 C C . ALA A 1 87 ? 26.433 4.994 -48.315 1.00 53.50 87 ALA A C 1
ATOM 706 O O . ALA A 1 87 ? 25.694 4.892 -47.340 1.00 53.50 87 ALA A O 1
ATOM 707 N N . GLY A 1 88 ? 26.833 3.923 -49.017 1.00 55.03 88 GLY A N 1
ATOM 708 C CA . GLY A 1 88 ? 26.437 2.545 -48.683 1.00 55.03 88 GLY A CA 1
ATOM 709 C C . GLY A 1 88 ? 26.999 2.059 -47.341 1.00 55.03 88 GLY A C 1
ATOM 710 O O . GLY A 1 88 ? 26.265 1.495 -46.535 1.00 55.03 88 GLY A O 1
ATOM 711 N N . PHE A 1 89 ? 28.269 2.371 -47.053 1.00 53.31 89 PHE A N 1
ATOM 712 C CA . PHE A 1 89 ? 28.893 2.088 -45.754 1.00 53.31 89 PHE A CA 1
ATOM 713 C C . PHE A 1 89 ? 28.221 2.861 -44.612 1.00 53.31 89 PHE A C 1
ATOM 715 O O . PHE A 1 89 ? 27.978 2.295 -43.552 1.00 53.31 89 PHE A O 1
ATOM 722 N N . ALA A 1 90 ? 27.880 4.138 -44.819 1.00 57.66 90 ALA A N 1
ATOM 723 C CA . ALA A 1 90 ? 27.159 4.927 -43.821 1.00 57.66 90 ALA A CA 1
ATOM 724 C C . ALA A 1 90 ? 25.760 4.355 -43.528 1.00 57.66 90 ALA A C 1
ATOM 726 O O . ALA A 1 90 ? 25.350 4.332 -42.372 1.00 57.66 90 ALA A O 1
ATOM 727 N N . GLY A 1 91 ? 25.058 3.838 -44.543 1.00 61.78 91 GLY A N 1
ATOM 728 C CA . GLY A 1 91 ? 23.738 3.223 -44.391 1.00 61.78 91 GLY A CA 1
ATOM 729 C C . GLY A 1 91 ? 23.713 2.066 -43.387 1.00 61.78 91 GLY A C 1
ATOM 730 O O . GLY A 1 91 ? 22.889 2.077 -42.476 1.00 61.78 91 GLY A O 1
ATOM 731 N N . GLU A 1 92 ? 24.639 1.106 -43.485 1.00 66.50 92 GLU A N 1
ATOM 732 C CA . GLU A 1 92 ? 24.682 -0.052 -42.572 1.00 66.50 92 GLU A CA 1
ATOM 733 C C . GLU A 1 92 ? 24.926 0.348 -41.107 1.00 66.50 92 GLU A C 1
ATOM 735 O O . GLU A 1 92 ? 24.246 -0.149 -40.204 1.00 66.50 92 GLU A O 1
ATOM 740 N N . TYR A 1 93 ? 25.827 1.305 -40.852 1.00 70.00 93 TYR A N 1
ATOM 741 C CA . TYR A 1 93 ? 26.058 1.820 -39.496 1.00 70.00 93 TYR A CA 1
ATOM 742 C C . TYR A 1 93 ? 24.858 2.605 -38.948 1.00 70.00 93 TYR A C 1
ATOM 744 O O . TYR A 1 93 ? 24.596 2.548 -37.746 1.00 70.00 93 TYR A O 1
ATOM 752 N N . LEU A 1 94 ? 24.102 3.301 -39.804 1.00 70.19 94 LEU A N 1
ATOM 753 C CA . LEU A 1 94 ? 22.890 4.021 -39.403 1.00 70.19 94 LEU A CA 1
ATOM 754 C C . LEU A 1 94 ? 21.758 3.066 -38.998 1.00 70.19 94 LEU A C 1
ATOM 756 O O . LEU A 1 94 ? 21.079 3.325 -38.004 1.00 70.19 94 LEU A O 1
ATOM 760 N N . TYR A 1 95 ? 21.597 1.931 -39.687 1.00 73.88 95 TYR A N 1
ATOM 761 C CA . TYR A 1 95 ? 20.645 0.889 -39.277 1.00 73.88 95 TYR A CA 1
ATOM 762 C C . TYR A 1 95 ? 21.022 0.257 -37.934 1.00 73.88 95 TYR A C 1
ATOM 764 O O . TYR A 1 95 ? 20.158 0.090 -37.071 1.00 73.88 95 TYR A O 1
ATOM 772 N N . LEU A 1 96 ? 22.308 -0.042 -37.716 1.00 78.88 96 LEU A N 1
ATOM 773 C CA . LEU A 1 96 ? 22.792 -0.536 -36.422 1.00 78.88 96 LEU A CA 1
ATOM 774 C C . LEU A 1 96 ? 22.526 0.471 -35.295 1.00 78.88 96 LEU A C 1
ATOM 776 O O . LEU A 1 96 ? 22.133 0.083 -34.193 1.00 78.88 96 LEU A O 1
ATOM 780 N N . LEU A 1 97 ? 22.684 1.765 -35.576 1.00 79.31 97 LEU A N 1
ATOM 781 C CA . LEU A 1 97 ? 22.431 2.829 -34.610 1.00 79.31 97 LEU A CA 1
ATOM 782 C C . LEU A 1 97 ? 20.928 2.989 -34.320 1.00 79.31 97 LEU A C 1
ATOM 784 O O . LEU A 1 97 ? 20.547 3.122 -33.159 1.00 79.31 97 LEU A O 1
ATOM 788 N N . ALA A 1 98 ? 20.059 2.880 -35.329 1.00 80.62 98 ALA A N 1
ATOM 789 C CA . ALA A 1 98 ? 18.606 2.864 -35.137 1.00 80.62 98 ALA A CA 1
ATOM 790 C C . ALA A 1 98 ? 18.139 1.668 -34.281 1.00 80.62 98 ALA A C 1
ATOM 792 O O . ALA A 1 98 ? 17.300 1.833 -33.393 1.00 80.62 98 ALA A O 1
ATOM 793 N N . ILE A 1 99 ? 18.718 0.479 -34.491 1.00 84.50 99 ILE A N 1
ATOM 794 C CA . ILE A 1 99 ? 18.450 -0.713 -33.669 1.00 84.50 99 ILE A CA 1
ATOM 795 C C . ILE A 1 99 ? 18.918 -0.490 -32.226 1.00 84.50 99 ILE A C 1
ATOM 797 O O . ILE A 1 99 ? 18.186 -0.807 -31.288 1.00 84.50 99 ILE A O 1
ATOM 801 N N . LEU A 1 100 ? 20.099 0.102 -32.030 1.00 87.06 100 LEU A N 1
ATOM 802 C CA . LEU A 1 100 ? 20.600 0.443 -30.698 1.00 87.06 100 LEU A CA 1
ATOM 803 C C . LEU A 1 100 ? 19.655 1.412 -29.969 1.00 87.06 100 LEU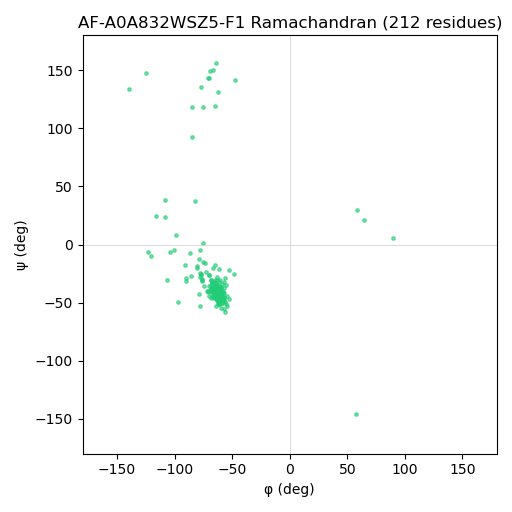 A C 1
ATOM 805 O O . LEU A 1 100 ? 19.335 1.189 -28.802 1.00 87.06 100 LEU A O 1
ATOM 809 N N . VAL A 1 101 ? 19.162 2.449 -30.654 1.00 86.31 101 VAL A N 1
ATOM 810 C CA . VAL A 1 101 ? 18.181 3.400 -30.099 1.00 86.31 101 VAL A CA 1
ATOM 811 C C . VAL A 1 101 ? 16.876 2.693 -29.723 1.00 86.31 101 VAL A C 1
ATOM 813 O O . VAL A 1 101 ? 16.328 2.951 -28.651 1.00 86.31 101 VAL A O 1
ATOM 816 N N . ALA A 1 102 ? 16.397 1.761 -30.550 1.00 88.38 102 ALA A N 1
ATOM 817 C CA . ALA A 1 102 ? 15.204 0.972 -30.252 1.00 88.38 102 ALA A CA 1
ATOM 818 C C . ALA A 1 102 ? 15.379 0.099 -28.997 1.00 88.38 102 ALA A C 1
ATOM 820 O O . ALA A 1 102 ? 14.501 0.081 -28.134 1.00 88.38 102 ALA A O 1
ATOM 821 N N . ILE A 1 103 ? 16.527 -0.576 -28.855 1.00 89.94 103 ILE A N 1
ATOM 822 C CA . ILE A 1 103 ? 16.846 -1.403 -27.678 1.00 89.94 103 ILE A CA 1
ATOM 823 C C . ILE A 1 103 ? 16.950 -0.537 -26.419 1.00 89.94 103 ILE A C 1
ATOM 825 O O . ILE A 1 103 ? 16.392 -0.891 -25.380 1.00 89.94 103 ILE A O 1
ATOM 829 N N . LEU A 1 104 ? 17.620 0.614 -26.500 1.00 90.50 104 LEU A N 1
ATOM 830 C CA . LEU A 1 104 ? 17.714 1.542 -25.372 1.00 90.50 104 LEU A CA 1
ATOM 831 C C . LEU A 1 104 ? 16.332 2.052 -24.955 1.00 90.50 104 LEU A C 1
ATOM 833 O O . LEU A 1 104 ? 16.012 2.039 -23.769 1.00 90.50 104 LEU A O 1
ATOM 837 N N . SER A 1 105 ? 15.495 2.432 -25.922 1.00 89.31 105 SER A N 1
ATOM 838 C CA . SER A 1 105 ? 14.121 2.871 -25.672 1.00 89.31 105 SER A CA 1
ATOM 839 C C . SER A 1 105 ? 13.290 1.770 -25.005 1.00 89.31 105 SER A C 1
ATOM 841 O O . SER A 1 105 ? 12.630 2.024 -23.998 1.00 89.31 105 SER A O 1
ATOM 843 N N . PHE A 1 106 ? 13.401 0.522 -25.481 1.00 91.69 106 PHE A N 1
ATOM 844 C CA . PHE A 1 106 ? 12.768 -0.644 -24.855 1.00 91.69 106 PHE A CA 1
ATOM 845 C C . PHE A 1 106 ? 13.171 -0.786 -23.380 1.00 91.69 106 PHE A C 1
ATOM 847 O O . PHE A 1 106 ? 12.305 -0.887 -22.510 1.00 91.69 106 PHE A O 1
ATOM 854 N N . ILE A 1 107 ? 14.478 -0.766 -23.089 1.00 91.75 107 ILE A N 1
ATOM 855 C CA . ILE A 1 107 ? 15.003 -0.948 -21.728 1.00 91.75 107 ILE A CA 1
ATOM 856 C C . ILE A 1 107 ? 14.538 0.191 -20.816 1.00 91.75 107 ILE A C 1
ATOM 858 O O . ILE A 1 107 ? 14.087 -0.063 -19.699 1.00 91.75 107 ILE A O 1
ATOM 862 N N . ILE A 1 108 ? 14.605 1.437 -21.287 1.00 92.25 108 ILE A N 1
ATOM 863 C CA . ILE A 1 108 ? 14.195 2.612 -20.511 1.00 92.25 108 ILE A CA 1
ATOM 864 C C . ILE A 1 108 ? 12.700 2.538 -20.184 1.00 92.25 108 ILE A C 1
ATOM 866 O O . ILE A 1 108 ? 12.324 2.668 -19.019 1.00 92.25 108 ILE A O 1
ATOM 870 N N . SER A 1 109 ? 11.842 2.278 -21.175 1.00 90.56 109 SER A N 1
ATOM 871 C CA . SER A 1 109 ? 10.396 2.158 -20.958 1.00 90.56 109 SER A CA 1
ATOM 872 C C . SER A 1 109 ? 10.046 1.006 -20.015 1.00 90.56 109 SER A C 1
ATOM 874 O O . SER A 1 109 ? 9.228 1.187 -19.111 1.00 90.56 109 SER A O 1
ATOM 876 N N . PHE A 1 110 ? 10.701 -0.149 -20.169 1.00 91.88 110 PHE A N 1
ATOM 877 C CA . PHE A 1 110 ? 10.534 -1.294 -19.274 1.00 91.88 110 PHE A CA 1
ATOM 878 C C . PHE A 1 110 ? 10.882 -0.935 -17.821 1.00 91.88 110 PHE A C 1
ATOM 880 O O . PHE A 1 110 ? 10.085 -1.181 -16.909 1.00 91.88 110 PHE A O 1
ATOM 887 N N . LEU A 1 111 ? 12.051 -0.319 -17.602 1.00 91.88 111 LEU A N 1
ATOM 888 C CA . LEU A 1 111 ? 12.536 0.042 -16.269 1.00 91.88 111 LEU A CA 1
ATOM 889 C C . LEU A 1 111 ? 11.662 1.101 -15.599 1.00 91.88 111 LEU A C 1
ATOM 891 O O . LEU A 1 111 ? 11.378 0.980 -14.410 1.00 91.88 111 LEU A O 1
ATOM 895 N N . ILE A 1 112 ? 11.203 2.109 -16.346 1.00 92.12 112 ILE A N 1
ATOM 896 C CA . ILE A 1 112 ? 10.326 3.157 -15.807 1.00 92.12 112 ILE A CA 1
ATOM 897 C C . ILE A 1 112 ? 9.020 2.544 -15.307 1.00 92.12 112 ILE A C 1
ATOM 899 O O . ILE A 1 112 ? 8.637 2.771 -14.161 1.00 92.12 112 ILE A O 1
ATOM 903 N N . VAL A 1 113 ? 8.346 1.741 -16.134 1.00 90.88 113 VAL A N 1
ATOM 904 C CA . VAL A 1 113 ? 7.052 1.156 -15.757 1.00 90.88 113 VAL A CA 1
ATOM 905 C C . VAL A 1 113 ? 7.206 0.186 -14.591 1.00 90.88 113 VAL A C 1
ATOM 907 O O . VAL A 1 113 ? 6.416 0.241 -13.648 1.00 90.88 113 VAL A O 1
ATOM 910 N N . PHE A 1 114 ? 8.260 -0.636 -14.597 1.00 89.25 114 PHE A N 1
ATOM 911 C CA . PHE A 1 114 ? 8.512 -1.564 -13.494 1.00 89.25 114 PHE A CA 1
ATOM 912 C C . PHE A 1 114 ? 8.828 -0.819 -12.192 1.00 89.25 114 PHE A C 1
ATOM 914 O O . PHE A 1 114 ? 8.275 -1.138 -11.142 1.00 89.25 114 PHE A O 1
ATOM 921 N N . GLY A 1 115 ? 9.680 0.207 -12.259 1.00 88.88 115 GLY A N 1
ATOM 922 C CA . GLY A 1 115 ? 10.058 1.020 -11.106 1.00 88.88 115 GLY A CA 1
ATOM 923 C C . GLY A 1 115 ? 8.869 1.767 -10.503 1.00 88.88 115 GLY A C 1
ATOM 924 O O . GLY A 1 115 ? 8.691 1.760 -9.285 1.00 88.88 115 GLY A O 1
ATOM 925 N N . VAL A 1 116 ? 8.008 2.352 -11.341 1.00 90.12 116 VAL A N 1
ATOM 926 C CA . VAL A 1 116 ? 6.780 3.021 -10.883 1.00 90.12 116 VAL A CA 1
ATOM 927 C C . VAL A 1 116 ? 5.834 2.024 -10.218 1.00 90.12 116 VAL A C 1
ATOM 929 O O . VAL A 1 116 ? 5.352 2.294 -9.118 1.00 90.12 116 VAL A O 1
ATOM 932 N N . ALA A 1 117 ? 5.604 0.862 -10.835 1.00 87.88 117 ALA A N 1
ATOM 933 C CA . ALA A 1 117 ? 4.772 -0.184 -10.246 1.00 87.88 117 ALA A CA 1
ATOM 934 C C . ALA A 1 117 ? 5.342 -0.672 -8.903 1.00 87.88 117 ALA A C 1
ATOM 936 O O . ALA A 1 117 ? 4.600 -0.857 -7.946 1.00 87.88 117 ALA A O 1
ATOM 937 N N . TYR A 1 118 ? 6.661 -0.805 -8.777 1.00 86.94 118 TYR A N 1
ATOM 938 C CA . TYR A 1 118 ? 7.291 -1.213 -7.522 1.00 86.94 118 TYR A CA 1
ATOM 939 C C . TYR A 1 118 ? 7.135 -0.174 -6.397 1.00 86.94 118 TYR A C 1
ATOM 941 O O . TYR A 1 118 ? 6.888 -0.528 -5.245 1.00 86.94 118 TYR A O 1
ATOM 949 N N . ILE A 1 119 ? 7.258 1.118 -6.714 1.00 87.69 119 ILE A N 1
ATOM 950 C CA . ILE A 1 119 ? 7.180 2.214 -5.731 1.00 87.69 119 ILE A CA 1
ATOM 951 C C . ILE A 1 119 ? 5.728 2.529 -5.338 1.00 87.69 119 ILE A C 1
ATOM 953 O O . ILE A 1 119 ? 5.469 3.026 -4.238 1.00 87.69 119 ILE A O 1
ATOM 957 N N . TYR A 1 120 ? 4.763 2.219 -6.203 1.00 88.31 120 TYR A N 1
ATOM 958 C CA . TYR A 1 120 ? 3.358 2.575 -6.016 1.00 88.31 120 TYR A CA 1
ATOM 959 C C . TYR A 1 120 ? 2.759 2.136 -4.658 1.00 88.31 120 TYR A C 1
ATOM 961 O O . TYR A 1 120 ? 2.178 2.987 -3.974 1.00 88.31 120 TYR A O 1
ATOM 969 N N . PRO A 1 121 ? 2.946 0.888 -4.170 1.00 88.12 121 PRO A N 1
ATOM 970 C CA . PRO A 1 121 ? 2.442 0.475 -2.858 1.00 88.12 121 PRO A CA 1
ATOM 971 C C . PRO A 1 121 ? 3.059 1.256 -1.691 1.00 88.12 121 PRO A C 1
ATOM 973 O O . PRO A 1 121 ? 2.404 1.475 -0.676 1.00 88.12 121 PRO A O 1
ATOM 976 N N . TYR A 1 122 ? 4.306 1.715 -1.808 1.00 87.69 122 TYR A N 1
ATOM 977 C CA . TYR A 1 122 ? 4.932 2.522 -0.758 1.00 87.69 122 TYR A CA 1
ATOM 978 C C . TYR A 1 122 ? 4.257 3.888 -0.641 1.00 87.69 122 TYR A C 1
ATOM 980 O O . TYR A 1 122 ? 3.940 4.330 0.465 1.00 87.69 122 TYR A O 1
ATOM 988 N N . PHE A 1 123 ? 3.991 4.528 -1.780 1.00 88.56 123 PHE A N 1
ATOM 989 C CA . PHE A 1 123 ? 3.274 5.799 -1.827 1.00 88.56 123 PHE A CA 1
ATOM 990 C C . PHE A 1 123 ? 1.854 5.665 -1.276 1.00 88.56 123 PHE A C 1
ATOM 992 O O . PHE A 1 123 ? 1.443 6.458 -0.428 1.00 88.56 123 PHE A O 1
ATOM 999 N N . GLN A 1 124 ? 1.129 4.628 -1.700 1.00 89.75 124 GLN A N 1
ATOM 1000 C CA . GLN A 1 124 ? -0.246 4.402 -1.264 1.00 89.75 124 GLN A CA 1
ATOM 1001 C C . GLN A 1 124 ? -0.336 4.119 0.243 1.00 89.75 124 GLN A C 1
ATOM 1003 O O . GLN A 1 124 ? -1.213 4.666 0.916 1.00 89.75 124 GLN A O 1
ATOM 1008 N N . ALA A 1 125 ? 0.593 3.332 0.797 1.00 89.50 125 ALA A N 1
ATOM 1009 C CA . ALA A 1 125 ? 0.667 3.079 2.235 1.00 89.50 125 ALA A CA 1
ATOM 1010 C C . ALA A 1 125 ? 0.864 4.377 3.032 1.00 89.50 125 ALA A C 1
ATOM 1012 O O . ALA A 1 125 ? 0.196 4.579 4.045 1.00 89.50 125 ALA A O 1
ATOM 1013 N N . ASN A 1 126 ? 1.745 5.266 2.562 1.00 90.44 126 ASN A N 1
ATOM 1014 C CA . ASN A 1 126 ? 2.037 6.536 3.229 1.00 90.44 126 ASN A CA 1
ATOM 1015 C C . ASN A 1 126 ? 0.844 7.503 3.172 1.00 90.44 126 ASN A C 1
ATOM 1017 O O . ASN A 1 126 ? 0.523 8.149 4.168 1.00 90.44 126 ASN A O 1
ATOM 1021 N N . ILE A 1 127 ? 0.152 7.580 2.030 1.00 92.25 127 ILE A N 1
ATOM 1022 C CA . ILE A 1 127 ? -1.076 8.379 1.903 1.00 92.25 127 ILE A CA 1
ATOM 1023 C C . ILE A 1 127 ? -2.130 7.855 2.877 1.00 92.25 127 ILE A C 1
ATOM 1025 O O . ILE A 1 127 ? -2.712 8.629 3.635 1.00 92.25 127 ILE A O 1
ATOM 1029 N N . ARG A 1 128 ? -2.338 6.533 2.915 1.00 93.25 128 ARG A N 1
ATOM 1030 C CA . ARG A 1 128 ? -3.311 5.918 3.820 1.00 93.25 128 ARG A CA 1
ATOM 1031 C C . ARG A 1 128 ? -2.958 6.162 5.287 1.00 93.25 128 ARG A C 1
ATOM 1033 O O . ARG A 1 128 ? -3.847 6.499 6.061 1.00 93.25 128 ARG A O 1
ATOM 1040 N N . GLN A 1 129 ? -1.680 6.063 5.655 1.00 94.38 129 GLN A N 1
ATOM 1041 C CA . GLN A 1 129 ? -1.197 6.422 6.989 1.00 94.38 129 GLN A CA 1
ATOM 1042 C C . GLN A 1 129 ? -1.596 7.852 7.364 1.00 94.38 129 GLN A C 1
ATOM 1044 O O . GLN A 1 129 ? -2.224 8.060 8.399 1.00 94.38 129 GLN A O 1
ATOM 1049 N N . ALA A 1 130 ? -1.281 8.822 6.503 1.00 94.56 130 ALA A N 1
ATOM 1050 C CA . ALA A 1 130 ? -1.591 10.226 6.746 1.00 94.56 130 ALA A CA 1
ATOM 1051 C C . ALA A 1 130 ? -3.105 10.471 6.864 1.00 94.56 130 ALA A C 1
ATOM 1053 O O . ALA A 1 130 ? -3.547 11.251 7.710 1.00 94.56 130 ALA A O 1
ATOM 1054 N N . CYS A 1 131 ? -3.909 9.786 6.045 1.00 94.88 131 CYS A N 1
ATOM 1055 C CA . CYS A 1 131 ? -5.365 9.843 6.120 1.00 94.88 131 CYS A CA 1
ATOM 1056 C C . CYS A 1 131 ? -5.888 9.292 7.453 1.00 94.88 131 CYS A C 1
ATOM 1058 O O . CYS A 1 131 ? -6.716 9.953 8.079 1.00 94.88 131 CYS A O 1
ATOM 1060 N N . ILE A 1 132 ? -5.392 8.134 7.909 1.00 95.56 132 ILE A N 1
ATOM 1061 C CA . ILE A 1 132 ? -5.750 7.557 9.214 1.00 95.56 132 ILE A CA 1
ATOM 1062 C C . ILE A 1 132 ? -5.370 8.538 10.324 1.00 95.56 132 ILE A C 1
ATOM 1064 O O . ILE A 1 132 ? -6.235 8.955 11.088 1.00 95.56 132 ILE A O 1
ATOM 1068 N N . ASP A 1 133 ? -4.113 8.981 10.372 1.00 95.94 133 ASP A N 1
ATOM 1069 C CA . ASP A 1 133 ? -3.600 9.866 11.423 1.00 95.94 133 ASP A CA 1
ATOM 1070 C C . ASP A 1 133 ? -4.396 11.172 11.540 1.00 95.94 133 ASP A C 1
ATOM 1072 O O . ASP A 1 133 ? -4.632 11.659 12.649 1.00 95.94 133 ASP A O 1
ATOM 1076 N N . LYS A 1 134 ? -4.842 11.727 10.406 1.00 95.94 134 LYS A N 1
ATOM 1077 C CA . LYS A 1 134 ? -5.669 12.938 10.360 1.00 95.94 134 LYS A CA 1
ATOM 1078 C C . LYS A 1 134 ? -7.074 12.708 10.920 1.00 95.94 134 LYS A C 1
ATOM 1080 O O . LYS A 1 134 ? -7.619 13.600 11.567 1.00 95.94 134 LYS A O 1
ATOM 1085 N N . SER A 1 135 ? -7.665 11.540 10.676 1.00 96.06 135 SER A N 1
ATOM 1086 C CA . SER A 1 135 ? -9.011 11.207 11.151 1.00 96.06 135 SER A CA 1
ATOM 1087 C C . SER A 1 135 ? -9.063 10.624 12.569 1.00 96.06 135 SER A C 1
ATOM 1089 O O . SER A 1 135 ? -10.152 10.484 13.124 1.00 96.06 135 SER A O 1
ATOM 1091 N N . MET A 1 136 ? -7.913 10.325 13.185 1.00 95.69 136 MET A N 1
ATOM 1092 C CA . MET A 1 136 ? -7.856 9.679 14.503 1.00 95.69 136 MET A CA 1
ATOM 1093 C C . MET A 1 136 ? -8.494 10.510 15.613 1.00 95.69 136 MET A C 1
ATOM 1095 O O . MET A 1 136 ? -9.335 10.003 16.348 1.00 95.69 136 MET A O 1
ATOM 1099 N N . LEU A 1 137 ? -8.107 11.782 15.742 1.00 95.50 137 LEU A N 1
ATOM 1100 C CA . LEU A 1 137 ? -8.567 12.632 16.842 1.00 95.50 137 LEU A CA 1
ATOM 1101 C C . LEU A 1 137 ? -10.104 12.736 16.914 1.00 95.50 137 LEU A C 1
ATOM 1103 O O . LEU A 1 137 ? -10.654 12.384 17.958 1.00 95.50 137 LEU A O 1
ATOM 1107 N N . PRO A 1 138 ? -10.824 13.147 15.848 1.00 95.81 138 PRO A N 1
ATOM 1108 C CA . PRO A 1 138 ? -12.282 13.241 15.909 1.00 95.81 138 PRO A CA 1
ATOM 1109 C C . PRO A 1 138 ? -12.955 11.882 16.150 1.00 95.81 138 PRO A C 1
ATOM 1111 O O . PRO A 1 138 ? -13.951 11.825 16.870 1.00 95.81 138 PRO A O 1
ATOM 1114 N N . ALA A 1 139 ? -12.402 10.786 15.614 1.00 96.62 139 ALA A N 1
ATOM 1115 C CA . ALA A 1 139 ? -12.917 9.441 15.863 1.00 96.62 139 ALA A CA 1
ATOM 1116 C C . ALA A 1 139 ? -12.794 9.053 17.347 1.00 96.62 139 ALA A C 1
ATOM 1118 O O . ALA A 1 139 ? -13.764 8.595 17.947 1.00 96.62 139 ALA A O 1
ATOM 1119 N N . VAL A 1 140 ? -11.636 9.288 17.969 1.00 95.69 140 VAL A N 1
ATOM 1120 C CA . VAL A 1 140 ? -11.409 8.995 19.394 1.00 95.69 140 VAL A CA 1
ATOM 1121 C C . VAL A 1 140 ? -12.266 9.884 20.294 1.00 95.69 140 VAL A C 1
ATOM 1123 O O . VAL A 1 140 ? -12.832 9.387 21.264 1.00 95.69 140 VAL A O 1
ATOM 1126 N N . THR A 1 141 ? -12.438 11.168 19.965 1.00 96.38 141 THR A N 1
ATOM 1127 C CA . THR A 1 141 ? -13.343 12.058 20.711 1.00 96.38 141 THR A CA 1
ATOM 1128 C C . THR A 1 141 ? -14.785 11.555 20.675 1.00 96.38 141 THR A C 1
ATOM 1130 O O . THR A 1 141 ? -15.457 11.551 21.707 1.00 96.38 141 THR A O 1
ATOM 1133 N N . TYR A 1 142 ? -15.250 11.083 19.516 1.00 96.62 142 TYR A N 1
ATOM 1134 C CA . TYR A 1 142 ? -16.569 10.470 19.389 1.00 96.62 142 TYR A CA 1
ATOM 1135 C C . TYR A 1 142 ? -16.683 9.200 20.236 1.00 96.62 142 TYR A C 1
ATOM 1137 O O . TYR A 1 142 ? -17.614 9.081 21.030 1.00 96.62 142 TYR A O 1
ATOM 1145 N N . MET A 1 143 ? -15.704 8.294 20.140 1.00 96.44 143 MET A N 1
ATOM 1146 C CA . MET A 1 143 ? -15.680 7.075 20.954 1.00 96.4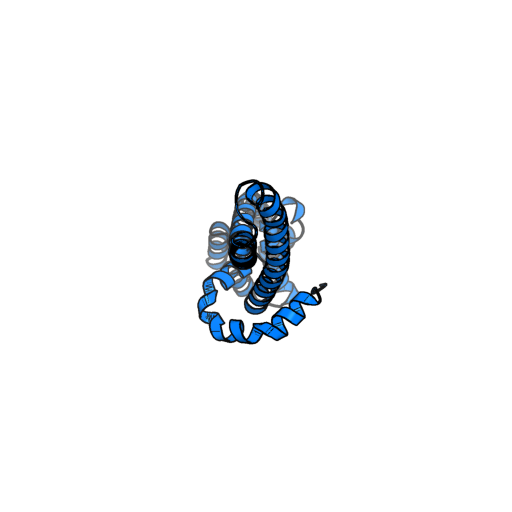4 143 MET A CA 1
ATOM 1147 C C . MET A 1 143 ? -15.716 7.390 22.451 1.00 96.44 143 MET A C 1
ATOM 1149 O O . MET A 1 143 ? -16.527 6.822 23.174 1.00 96.44 143 MET A O 1
ATOM 1153 N N . TYR A 1 144 ? -14.912 8.353 22.907 1.00 95.50 144 TYR A N 1
ATOM 1154 C CA . TYR A 1 144 ? -14.902 8.802 24.298 1.00 95.50 144 TYR A CA 1
ATOM 1155 C C . TYR A 1 144 ? -16.269 9.332 24.750 1.00 95.50 144 TYR A C 1
ATOM 1157 O O . TYR A 1 144 ? -16.739 8.972 25.829 1.00 95.50 144 TYR A O 1
ATOM 1165 N N . ALA A 1 145 ? -16.930 10.156 23.929 1.00 97.31 145 ALA A N 1
ATOM 1166 C CA . ALA A 1 145 ? -18.254 10.687 24.243 1.00 97.31 145 ALA A CA 1
ATOM 1167 C C . ALA A 1 145 ? -19.300 9.571 24.400 1.00 97.31 145 ALA A C 1
ATOM 1169 O O . ALA A 1 145 ? -20.106 9.611 25.329 1.00 97.31 145 ALA A O 1
ATOM 1170 N N . LEU A 1 146 ? -19.254 8.555 23.534 1.00 96.56 146 LEU A N 1
ATOM 1171 C CA . LEU A 1 146 ? -20.172 7.421 23.595 1.00 96.56 146 LEU A CA 1
ATOM 1172 C C . LEU A 1 146 ? -19.904 6.508 24.798 1.00 96.56 146 LEU A C 1
ATOM 1174 O O . LEU A 1 146 ? -20.845 6.140 25.502 1.00 96.56 146 LEU A O 1
ATOM 1178 N N . THR A 1 147 ? -18.637 6.187 25.074 1.00 95.62 147 THR A N 1
ATOM 1179 C CA . THR A 1 147 ? -18.255 5.375 26.240 1.00 95.62 147 THR A CA 1
ATOM 1180 C C . THR A 1 147 ? -18.619 6.087 27.542 1.00 95.62 147 THR A C 1
ATOM 1182 O O . THR A 1 147 ? -19.165 5.471 28.454 1.00 95.62 147 THR A O 1
ATOM 1185 N N . LYS A 1 148 ? -18.411 7.409 27.623 1.00 95.56 148 LYS A N 1
ATOM 1186 C CA . LYS A 1 148 ? -18.855 8.224 28.767 1.00 95.56 148 LYS A CA 1
ATOM 1187 C C . LYS A 1 148 ? -20.382 8.238 28.919 1.00 95.56 148 LYS A C 1
ATOM 1189 O O . LYS A 1 148 ? -20.878 8.370 30.032 1.00 95.56 148 LYS A O 1
ATOM 1194 N N . GLY A 1 149 ? -21.115 8.073 27.818 1.00 94.12 149 GLY A N 1
ATOM 1195 C 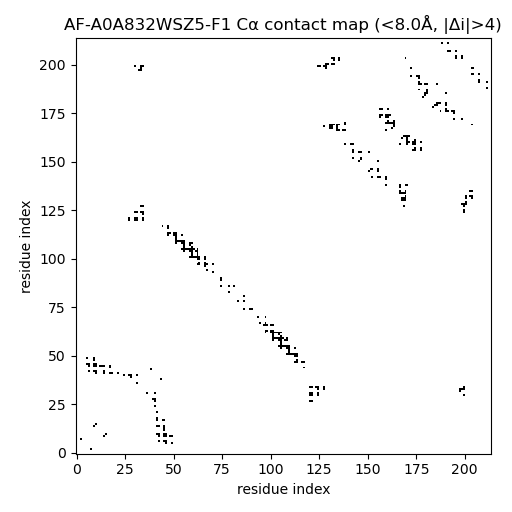CA . GLY A 1 149 ? -22.566 7.875 27.798 1.00 94.12 149 GLY A CA 1
ATOM 1196 C C . GLY A 1 149 ? -23.029 6.474 28.218 1.00 94.12 149 GLY A C 1
ATOM 1197 O O . GLY A 1 149 ? -24.228 6.216 28.201 1.00 94.12 149 GLY A O 1
ATOM 1198 N N . GLY A 1 150 ? -22.111 5.574 28.587 1.00 94.12 150 GLY A N 1
ATOM 1199 C CA . GLY A 1 150 ? -22.418 4.228 29.073 1.00 94.12 150 GLY A CA 1
ATOM 1200 C C . GLY A 1 150 ? -22.502 3.152 27.988 1.00 94.12 150 GLY A C 1
ATOM 1201 O O . GLY A 1 150 ? -22.847 2.016 28.305 1.00 94.12 150 GLY A O 1
ATOM 1202 N N . MET A 1 151 ? -22.188 3.466 26.724 1.00 95.75 151 MET A N 1
ATOM 1203 C CA . MET A 1 151 ? -22.093 2.432 25.689 1.00 95.75 151 MET A CA 1
ATOM 1204 C C . MET A 1 151 ? -20.878 1.533 25.906 1.00 95.75 151 MET A C 1
ATOM 1206 O O . MET A 1 151 ? -19.797 1.993 26.278 1.00 95.75 151 MET A O 1
ATOM 1210 N N . SER A 1 152 ? -21.051 0.245 25.606 1.00 93.50 152 SER A N 1
ATOM 1211 C CA . SER A 1 152 ? -19.942 -0.703 25.577 1.00 93.50 152 SER A CA 1
ATOM 1212 C C . SER A 1 152 ? -18.972 -0.360 24.440 1.00 93.50 152 SER A C 1
ATOM 1214 O O . SER A 1 152 ? -19.385 0.142 23.394 1.00 93.50 152 SER A O 1
ATOM 1216 N N . ILE A 1 153 ? -17.681 -0.674 24.598 1.00 92.25 153 ILE A N 1
ATOM 1217 C CA . ILE A 1 153 ? -16.672 -0.419 23.551 1.00 92.25 153 ILE A CA 1
ATOM 1218 C C . ILE A 1 153 ? -17.031 -1.097 22.215 1.00 92.25 153 ILE A C 1
ATOM 1220 O O . ILE A 1 153 ? -16.787 -0.545 21.144 1.00 92.25 153 ILE A O 1
ATOM 1224 N N . TYR A 1 154 ? -17.700 -2.250 22.286 1.00 91.19 154 TYR A N 1
ATOM 1225 C CA . TYR A 1 154 ? -18.232 -2.990 21.146 1.00 91.19 154 TYR A CA 1
ATOM 1226 C C . TYR A 1 154 ? -19.269 -2.177 20.364 1.00 91.19 154 TYR A C 1
ATOM 1228 O O . TYR A 1 154 ? -19.154 -2.013 19.146 1.00 91.19 154 TYR A O 1
ATOM 1236 N N . ASP A 1 155 ? -20.258 -1.622 21.065 1.00 94.56 155 ASP A N 1
ATOM 1237 C CA . ASP A 1 155 ? -21.308 -0.803 20.456 1.00 94.56 155 ASP A CA 1
ATOM 1238 C C . ASP A 1 155 ? -20.750 0.516 19.926 1.00 94.56 155 ASP A C 1
ATOM 1240 O O . ASP A 1 155 ? -21.170 0.992 18.870 1.00 94.56 155 ASP A O 1
ATOM 1244 N N . VAL A 1 156 ? -19.751 1.077 20.613 1.00 96.75 156 VAL A N 1
ATOM 1245 C CA . VAL A 1 156 ? -19.018 2.261 20.159 1.00 96.75 156 VAL A CA 1
ATOM 1246 C C . VAL A 1 156 ? -18.316 1.997 18.828 1.00 96.75 156 VAL A C 1
ATOM 1248 O O . VAL A 1 156 ? -18.459 2.793 17.899 1.00 96.75 156 VAL A O 1
ATOM 1251 N N . PHE A 1 157 ? -17.617 0.868 18.692 1.00 95.94 157 PHE A N 1
ATOM 1252 C CA . PHE A 1 157 ? -16.947 0.478 17.447 1.00 95.94 157 PHE A CA 1
ATOM 1253 C C . PHE A 1 157 ? -17.958 0.259 16.320 1.00 95.94 157 PHE A C 1
ATOM 1255 O O . PHE A 1 157 ? -17.794 0.792 15.218 1.00 95.94 157 PHE A O 1
ATOM 1262 N N . ARG A 1 158 ? -19.053 -0.456 16.604 1.00 95.75 158 ARG A N 1
ATOM 1263 C CA . ARG A 1 158 ? -20.132 -0.675 15.635 1.00 95.75 158 ARG A CA 1
ATOM 1264 C C . ARG A 1 158 ? -20.795 0.644 15.225 1.00 95.75 158 ARG A C 1
ATOM 1266 O O . ARG A 1 158 ? -21.087 0.828 14.046 1.00 95.75 158 ARG A O 1
ATOM 1273 N N . SER A 1 159 ? -20.980 1.585 16.149 1.00 96.81 159 SER A N 1
ATOM 1274 C CA . SER A 1 159 ? -21.494 2.928 15.861 1.00 96.81 159 SER A CA 1
ATOM 1275 C C . SER A 1 159 ? -20.533 3.715 14.971 1.00 96.81 159 SER A C 1
ATOM 1277 O O . SER A 1 159 ? -20.927 4.157 13.894 1.00 96.81 159 SER A O 1
ATOM 1279 N N . LEU A 1 160 ? -19.255 3.816 15.352 1.00 96.69 160 LEU A N 1
ATOM 1280 C CA . LEU A 1 160 ? -18.233 4.530 14.583 1.00 96.69 160 LEU A CA 1
ATOM 1281 C C . LEU A 1 160 ? -18.095 3.971 13.156 1.00 96.69 160 LEU A C 1
ATOM 1283 O O . LEU A 1 160 ? -18.029 4.745 12.201 1.00 96.69 160 LEU A O 1
ATOM 1287 N N . SER A 1 161 ? -18.148 2.644 12.993 1.00 96.44 161 SER A N 1
ATOM 1288 C CA . SER A 1 161 ? -18.062 1.977 11.684 1.00 96.44 161 SER A CA 1
ATOM 1289 C C . SER A 1 161 ? -19.185 2.343 10.706 1.00 96.44 161 SER A C 1
ATOM 1291 O O . SER A 1 161 ? -19.014 2.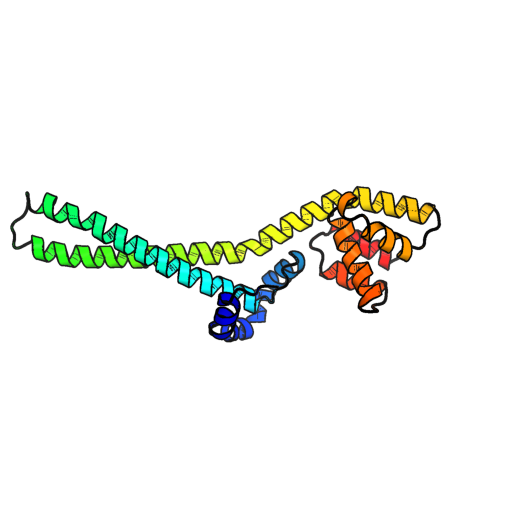202 9.499 1.00 96.44 161 SER A O 1
ATOM 1293 N N . LYS A 1 162 ? -20.331 2.840 11.191 1.00 95.94 162 LYS A N 1
ATOM 1294 C CA . LYS A 1 162 ? -21.440 3.295 10.333 1.00 95.94 162 LYS A CA 1
ATOM 1295 C C . LYS A 1 162 ? -21.218 4.706 9.785 1.00 95.94 162 LYS A C 1
ATOM 1297 O O . LYS A 1 162 ? -21.803 5.071 8.768 1.00 95.94 162 LYS A O 1
ATOM 1302 N N . TYR A 1 163 ? -20.353 5.494 10.422 1.00 95.50 163 TYR A N 1
ATOM 1303 C CA . TYR A 1 163 ? -20.122 6.904 10.103 1.00 95.50 163 TYR A CA 1
ATOM 1304 C C . TYR A 1 163 ? -18.758 7.150 9.434 1.00 95.50 163 TYR A C 1
ATOM 1306 O O . TYR A 1 163 ? -18.125 8.182 9.659 1.00 95.50 163 TYR A O 1
ATOM 1314 N N . VAL A 1 164 ? -18.315 6.239 8.554 1.00 94.19 164 VAL A N 1
ATOM 1315 C CA . VAL A 1 164 ? -17.058 6.375 7.778 1.00 94.19 164 VAL A CA 1
ATOM 1316 C C . VAL A 1 164 ? -17.009 7.675 6.971 1.00 94.19 164 VAL A C 1
ATOM 1318 O O . VAL A 1 164 ? -15.964 8.304 6.865 1.00 94.19 164 VAL A O 1
ATOM 1321 N N . HIS A 1 165 ? -18.145 8.136 6.451 1.00 93.88 165 HIS A N 1
ATOM 1322 C CA . HIS A 1 165 ? -18.222 9.393 5.702 1.00 93.88 165 HIS A CA 1
ATOM 1323 C C . HIS A 1 165 ? -17.946 10.646 6.559 1.00 93.88 165 HIS A C 1
ATOM 1325 O O . HIS A 1 165 ? -17.601 11.685 6.005 1.00 93.88 165 HIS A O 1
ATOM 1331 N N . ILE A 1 166 ? -18.081 10.557 7.890 1.00 94.69 166 ILE A N 1
ATOM 1332 C CA . ILE A 1 166 ? -17.828 11.659 8.836 1.00 94.69 166 ILE A CA 1
ATOM 1333 C C . ILE A 1 166 ? -16.417 11.549 9.414 1.00 94.69 166 ILE A C 1
ATOM 1335 O O . ILE A 1 166 ? -15.660 12.517 9.428 1.00 94.69 166 ILE A O 1
ATOM 1339 N N . PHE A 1 167 ? -16.059 10.356 9.889 1.00 94.75 167 PHE A N 1
ATOM 1340 C CA . PHE A 1 167 ? -14.814 10.100 10.616 1.00 94.75 167 PHE A CA 1
ATOM 1341 C C . PHE A 1 167 ? -13.708 9.505 9.739 1.00 94.75 167 PHE A C 1
ATOM 1343 O O . PHE A 1 167 ? -12.669 9.099 10.249 1.00 94.75 167 PHE A O 1
ATOM 1350 N N . GLY A 1 168 ? -13.918 9.443 8.426 1.00 94.75 168 GLY A N 1
ATOM 1351 C CA . GLY A 1 168 ? -12.922 9.062 7.432 1.00 94.75 168 GLY A CA 1
ATOM 1352 C C . GLY A 1 168 ? -12.298 7.683 7.648 1.00 94.75 168 GLY A C 1
ATOM 1353 O O . GLY A 1 168 ? -12.925 6.731 8.117 1.00 94.75 168 GLY A O 1
ATOM 1354 N N . THR A 1 169 ? -11.020 7.595 7.295 1.00 95.06 169 THR A N 1
ATOM 1355 C CA . THR A 1 169 ? -10.216 6.367 7.275 1.00 95.06 169 THR A CA 1
ATOM 1356 C C . THR A 1 169 ? -10.081 5.688 8.633 1.00 95.06 169 THR A C 1
ATOM 1358 O O . THR A 1 169 ? -10.005 4.469 8.683 1.00 95.06 169 THR A O 1
ATOM 1361 N N . SER A 1 170 ? -10.093 6.422 9.748 1.00 95.31 170 SER A N 1
ATOM 1362 C CA . SER A 1 170 ? -10.049 5.802 11.082 1.00 95.31 170 SER A CA 1
ATOM 1363 C C . SER A 1 170 ? -11.311 4.990 11.366 1.00 95.31 170 SER A C 1
ATOM 1365 O O . SER A 1 170 ? -11.221 3.878 11.878 1.00 95.31 170 SER A O 1
ATOM 1367 N N . ALA A 1 171 ? -12.485 5.503 10.988 1.00 96.62 171 ALA A N 1
ATOM 1368 C CA . ALA A 1 171 ? -13.722 4.730 11.067 1.00 96.62 171 ALA A CA 1
ATOM 1369 C C . ALA A 1 171 ? -13.745 3.568 10.064 1.00 96.62 171 ALA A C 1
ATOM 1371 O O . ALA A 1 171 ? -14.318 2.523 10.368 1.00 96.62 171 ALA A O 1
ATOM 1372 N N . GLU A 1 172 ? -13.091 3.710 8.908 1.00 95.75 172 GLU A N 1
ATOM 1373 C CA . GLU A 1 172 ? -12.888 2.600 7.971 1.00 95.75 172 GLU A CA 1
ATOM 1374 C C . GLU A 1 172 ? -12.034 1.481 8.595 1.00 95.75 172 GLU A C 1
ATOM 1376 O O . GLU A 1 172 ? -12.431 0.318 8.544 1.00 95.75 172 GLU A O 1
ATOM 1381 N N . GLU A 1 173 ? -10.916 1.802 9.257 1.00 95.25 173 GLU A N 1
ATOM 1382 C CA . GLU A 1 173 ? -10.089 0.807 9.962 1.00 95.25 173 GLU A CA 1
ATOM 1383 C C . GLU A 1 173 ? -10.884 0.085 11.063 1.00 95.25 173 GLU A C 1
ATOM 1385 O O . GLU A 1 173 ? -10.849 -1.142 11.165 1.00 95.25 173 GLU A O 1
ATOM 1390 N N . ILE A 1 174 ? -11.697 0.824 11.824 1.00 96.44 174 ILE A N 1
ATOM 1391 C CA . ILE A 1 174 ? -12.607 0.251 12.826 1.00 96.44 174 ILE A CA 1
ATOM 1392 C C . ILE A 1 174 ? -13.695 -0.613 12.174 1.00 96.44 174 ILE A C 1
ATOM 1394 O O . ILE A 1 174 ? -14.065 -1.649 12.725 1.00 96.44 174 ILE A O 1
ATOM 1398 N N . SER A 1 175 ? -14.175 -0.264 10.977 1.00 95.88 175 SER A N 1
ATOM 1399 C CA . SER A 1 175 ? -15.145 -1.091 10.251 1.00 95.88 175 SER A CA 1
ATOM 1400 C C . SER A 1 175 ? -14.589 -2.474 9.907 1.00 95.88 175 SER A C 1
ATOM 1402 O O . SER A 1 175 ? -15.337 -3.451 9.930 1.00 95.88 175 SER A O 1
ATOM 1404 N N . TYR A 1 176 ? -13.278 -2.597 9.667 1.00 94.75 176 TYR A N 1
ATOM 1405 C CA . TYR A 1 176 ? -12.646 -3.901 9.476 1.00 94.75 176 TYR A CA 1
ATOM 1406 C C . TYR A 1 176 ? -12.580 -4.707 10.772 1.00 94.75 176 TYR A C 1
ATOM 1408 O O . TYR A 1 176 ? -12.787 -5.915 10.714 1.00 94.75 176 TYR A O 1
ATOM 1416 N N . VAL A 1 177 ? -12.367 -4.058 11.923 1.00 96.00 177 VAL A N 1
ATOM 1417 C CA . VAL A 1 177 ? -12.447 -4.716 13.240 1.00 96.00 177 VAL A CA 1
ATOM 1418 C C . VAL A 1 177 ? -13.856 -5.263 13.468 1.00 96.00 177 VAL A C 1
ATOM 1420 O O . VAL A 1 177 ? -14.021 -6.450 13.735 1.00 96.00 177 VAL A O 1
ATOM 1423 N N . VAL A 1 178 ? -14.877 -4.421 13.279 1.00 96.62 178 VAL A N 1
ATOM 1424 C CA . VAL A 1 178 ? -16.290 -4.811 13.423 1.00 96.62 178 VAL A CA 1
ATOM 1425 C C . VAL A 1 178 ? -16.636 -5.938 12.458 1.00 96.62 178 VAL A C 1
ATOM 1427 O O . VAL A 1 178 ? -17.293 -6.896 12.845 1.00 96.62 178 VAL A O 1
ATOM 1430 N N . ARG A 1 179 ? -16.153 -5.874 11.213 1.00 95.12 179 ARG A N 1
ATOM 1431 C CA . ARG A 1 179 ? -16.379 -6.929 10.225 1.00 95.12 179 ARG A CA 1
ATOM 1432 C C . ARG A 1 179 ? -15.765 -8.260 10.658 1.00 95.12 179 ARG A C 1
ATOM 1434 O O . ARG A 1 179 ? -16.387 -9.305 10.493 1.00 95.12 179 ARG A O 1
ATOM 1441 N N . ASP A 1 180 ? -14.546 -8.225 11.178 1.00 95.25 180 ASP A N 1
ATOM 1442 C CA . ASP A 1 180 ? -13.837 -9.409 11.649 1.00 95.25 180 ASP A CA 1
ATOM 1443 C C . ASP A 1 180 ? -14.547 -10.057 12.853 1.00 95.25 180 ASP A C 1
ATOM 1445 O O . ASP A 1 180 ? -14.544 -11.279 12.990 1.00 95.25 180 ASP A O 1
ATOM 1449 N N . MET A 1 181 ? -15.223 -9.267 13.681 1.00 94.56 181 MET A N 1
ATOM 1450 C CA . MET A 1 181 ? -16.045 -9.778 14.779 1.00 94.56 181 MET A CA 1
ATOM 1451 C C . MET A 1 181 ? -17.399 -10.305 14.288 1.00 94.56 181 MET A C 1
ATOM 1453 O O . MET A 1 181 ? -17.746 -11.453 14.547 1.00 94.56 181 MET A O 1
ATOM 1457 N N . ASP A 1 182 ? -18.144 -9.487 13.541 1.00 94.56 182 ASP A N 1
ATOM 1458 C CA . ASP A 1 182 ? -19.541 -9.754 13.180 1.00 94.56 182 ASP A CA 1
ATOM 1459 C C . ASP A 1 182 ? -19.679 -10.830 12.094 1.00 94.56 182 ASP A C 1
ATOM 1461 O O . ASP A 1 182 ? -20.626 -11.614 12.123 1.00 94.56 182 ASP A O 1
ATOM 1465 N N . TYR A 1 183 ? -18.745 -10.882 11.137 1.00 94.19 183 TYR A N 1
ATOM 1466 C CA . TYR A 1 183 ? -18.815 -11.815 10.004 1.00 94.19 183 TYR A CA 1
ATOM 1467 C C . TYR A 1 183 ? -17.822 -12.970 10.100 1.00 94.19 183 TYR A C 1
ATOM 1469 O O . TYR A 1 183 ? -18.110 -14.046 9.582 1.00 94.19 183 TYR A O 1
ATOM 1477 N N . LEU A 1 184 ? -16.654 -12.767 10.721 1.00 92.94 184 LEU A N 1
ATOM 1478 C CA . LEU A 1 184 ? -15.644 -13.828 10.858 1.00 92.94 184 LEU A CA 1
ATOM 1479 C C . LEU A 1 184 ? -15.657 -14.490 12.241 1.00 92.94 184 LEU A C 1
ATOM 1481 O O . LEU A 1 184 ? -14.919 -15.451 12.446 1.00 92.94 184 LEU A O 1
ATOM 1485 N N . GLY A 1 185 ? -16.475 -13.998 13.179 1.00 92.56 185 GLY A N 1
ATOM 1486 C CA . GLY A 1 185 ? -16.604 -14.569 14.519 1.00 92.56 185 GLY A CA 1
ATOM 1487 C C . GLY A 1 185 ? -15.329 -14.474 15.357 1.00 92.56 185 GLY A C 1
ATOM 1488 O O . GLY A 1 185 ? -15.159 -15.264 16.285 1.00 92.56 185 GLY A O 1
ATOM 1489 N N . LYS A 1 186 ? -14.406 -13.557 15.029 1.00 94.00 186 LYS A N 1
ATOM 1490 C CA . LYS A 1 186 ? -13.193 -13.355 15.830 1.00 94.00 186 LYS A CA 1
ATOM 1491 C C . LYS A 1 186 ? -13.547 -12.698 17.159 1.00 94.00 186 LYS A C 1
ATOM 1493 O O . LYS A 1 186 ? -14.383 -11.796 17.210 1.00 94.00 186 LYS A O 1
ATOM 1498 N N . ASP A 1 187 ? -12.855 -13.099 18.222 1.00 93.81 187 ASP A N 1
ATOM 1499 C CA . ASP A 1 187 ? -12.918 -12.371 19.483 1.00 93.81 187 ASP A CA 1
ATOM 1500 C C . ASP A 1 187 ? -12.351 -10.950 19.319 1.00 93.81 187 ASP A C 1
ATOM 1502 O O . ASP A 1 187 ? -11.544 -10.676 18.425 1.00 93.81 187 ASP A O 1
ATOM 1506 N N . PHE A 1 188 ? -12.778 -10.040 20.196 1.00 91.81 188 PHE A N 1
ATOM 1507 C CA . PHE A 1 188 ? -12.409 -8.625 20.134 1.00 91.81 188 PHE A CA 1
ATOM 1508 C C . PHE A 1 188 ? -10.900 -8.405 20.105 1.00 91.81 188 PHE A C 1
ATOM 1510 O O . PHE A 1 188 ? -10.393 -7.624 19.304 1.00 91.81 188 PHE A O 1
ATOM 1517 N N . ILE A 1 189 ? -10.173 -9.127 20.957 1.00 93.12 189 ILE A N 1
ATOM 1518 C CA . ILE A 1 189 ? -8.735 -8.950 21.133 1.00 93.12 189 ILE A CA 1
ATOM 1519 C C . ILE A 1 189 ? -7.992 -9.469 19.900 1.00 93.12 189 ILE A C 1
ATOM 1521 O O . ILE A 1 189 ? -7.076 -8.807 19.412 1.00 93.12 189 ILE A O 1
ATOM 1525 N N . SER A 1 190 ? -8.403 -10.605 19.334 1.00 94.12 190 SER A N 1
ATOM 1526 C CA . SER A 1 190 ? -7.862 -11.110 18.068 1.00 94.12 190 SER A CA 1
ATOM 1527 C C . SER A 1 190 ? -8.190 -10.198 16.887 1.00 94.12 190 SER A C 1
ATOM 1529 O O . SER A 1 190 ? -7.337 -10.004 16.019 1.00 94.12 190 SER A O 1
ATOM 1531 N N . ALA A 1 191 ? -9.385 -9.602 16.847 1.00 95.06 191 ALA A N 1
ATOM 1532 C CA . ALA A 1 191 ? -9.754 -8.627 15.820 1.00 95.06 191 ALA A CA 1
ATOM 1533 C C . ALA A 1 191 ? -8.893 -7.353 15.916 1.00 95.06 191 ALA A C 1
ATOM 1535 O O . ALA A 1 191 ? -8.384 -6.869 14.904 1.00 95.06 191 ALA A O 1
ATOM 1536 N N . LEU A 1 192 ? -8.645 -6.858 17.132 1.00 94.62 192 LEU A N 1
ATOM 1537 C CA . LEU A 1 192 ? -7.745 -5.734 17.390 1.00 94.62 192 LEU A CA 1
ATOM 1538 C C . LEU A 1 192 ? -6.289 -6.048 17.007 1.00 94.62 192 LEU A C 1
ATOM 1540 O O . LEU A 1 192 ? -5.654 -5.255 16.310 1.00 94.62 192 LEU A O 1
ATOM 1544 N N . LYS A 1 193 ? -5.769 -7.227 17.372 1.00 94.06 193 LYS A N 1
ATOM 1545 C CA . LYS A 1 193 ? -4.425 -7.675 16.958 1.00 94.06 193 LYS A CA 1
ATOM 1546 C C . LYS A 1 193 ? -4.293 -7.736 15.435 1.00 94.06 193 LYS A C 1
ATOM 1548 O O . LYS A 1 193 ? -3.314 -7.237 14.883 1.00 94.06 193 LYS A O 1
ATOM 1553 N N . ALA A 1 194 ? -5.303 -8.267 14.745 1.00 92.75 194 ALA A N 1
ATOM 1554 C CA . ALA A 1 194 ? -5.327 -8.294 13.285 1.00 92.75 194 ALA A CA 1
ATOM 1555 C C . ALA A 1 194 ? -5.346 -6.879 12.673 1.00 92.75 194 ALA A C 1
ATOM 1557 O O . ALA A 1 194 ? -4.680 -6.630 11.666 1.00 92.75 194 ALA A O 1
ATOM 1558 N N . ALA A 1 195 ? -6.064 -5.935 13.288 1.00 93.06 195 ALA A N 1
ATOM 1559 C CA . ALA A 1 195 ? -6.077 -4.542 12.847 1.00 93.06 195 ALA A CA 1
ATOM 1560 C C . ALA A 1 195 ? -4.716 -3.857 13.039 1.00 93.06 195 ALA A C 1
ATOM 1562 O O . ALA A 1 195 ? -4.247 -3.174 12.127 1.00 93.06 195 ALA A O 1
ATOM 1563 N N . LYS A 1 196 ? -4.036 -4.109 14.165 1.00 92.81 196 LYS A N 1
ATOM 1564 C CA . LYS A 1 196 ? -2.675 -3.618 14.435 1.00 92.81 196 LYS A CA 1
ATOM 1565 C C . LYS A 1 196 ? -1.675 -4.065 13.364 1.00 92.81 196 LYS A C 1
ATOM 1567 O O . LYS A 1 196 ? -0.851 -3.270 12.920 1.00 92.81 196 LYS A O 1
ATOM 1572 N N . GLU A 1 197 ? -1.756 -5.319 12.922 1.00 90.38 197 GLU A N 1
ATOM 1573 C CA . GLU A 1 197 ? -0.877 -5.848 11.870 1.00 90.38 197 GLU A CA 1
ATOM 1574 C C . GLU A 1 197 ? -1.171 -5.269 10.478 1.00 90.38 197 GLU A C 1
ATOM 1576 O O . GLU A 1 197 ? -0.296 -5.251 9.605 1.00 90.38 197 GLU A O 1
ATOM 1581 N N . ARG A 1 198 ? -2.410 -4.837 10.238 1.00 89.62 198 ARG A N 1
ATOM 1582 C CA . ARG A 1 198 ? -2.871 -4.348 8.937 1.00 89.62 198 ARG A CA 1
ATOM 1583 C C . ARG A 1 198 ? -2.669 -2.847 8.755 1.00 89.62 198 ARG A C 1
ATOM 1585 O O . ARG A 1 198 ? -2.464 -2.414 7.622 1.00 89.62 198 ARG A O 1
ATOM 1592 N N . THR A 1 199 ? -2.741 -2.064 9.826 1.00 92.38 199 THR A N 1
ATOM 1593 C CA . THR A 1 199 ? -2.681 -0.604 9.733 1.00 92.38 199 THR A CA 1
ATOM 1594 C C . THR A 1 199 ? -1.250 -0.086 9.508 1.00 92.38 199 THR A C 1
ATOM 1596 O O . THR A 1 199 ? -0.313 -0.516 10.186 1.00 92.38 199 THR A O 1
ATOM 1599 N N . PRO A 1 200 ? -1.039 0.872 8.584 1.00 92.12 200 PRO A N 1
ATOM 1600 C CA . PRO A 1 200 ? 0.240 1.571 8.472 1.00 92.12 200 PRO A CA 1
ATOM 1601 C C . PRO A 1 200 ? 0.478 2.621 9.565 1.00 92.12 200 PRO A C 1
ATOM 1603 O O . PRO A 1 200 ? 1.603 3.092 9.698 1.00 92.12 200 PRO A O 1
ATOM 1606 N N . SER A 1 201 ? -0.554 3.037 10.305 1.00 95.31 201 SER A N 1
ATOM 1607 C CA . SER A 1 201 ? -0.466 4.135 11.275 1.00 95.31 201 SER A CA 1
ATOM 1608 C C . SER A 1 201 ? 0.032 3.656 12.633 1.00 95.31 201 SER A C 1
ATOM 1610 O O . SER A 1 201 ? -0.647 2.881 13.302 1.00 95.31 201 SER A O 1
ATOM 1612 N N . GLU A 1 202 ? 1.178 4.179 13.075 1.00 93.50 202 GLU A N 1
ATOM 1613 C CA . GLU A 1 202 ? 1.683 3.955 14.438 1.00 93.50 202 GLU A CA 1
ATOM 1614 C C . GLU A 1 202 ? 0.713 4.502 15.495 1.00 93.50 202 GLU A C 1
ATOM 1616 O O . GLU A 1 202 ? 0.413 3.813 16.461 1.00 93.50 202 GLU A O 1
ATOM 1621 N N . ARG A 1 203 ? 0.084 5.664 15.261 1.00 93.94 203 ARG A N 1
ATOM 1622 C CA . ARG A 1 203 ? -0.918 6.221 16.192 1.00 93.94 203 ARG A CA 1
ATOM 1623 C C . ARG A 1 203 ? -2.134 5.316 16.363 1.00 93.94 203 ARG A C 1
ATOM 1625 O O . ARG A 1 203 ? -2.688 5.225 17.455 1.00 93.94 203 ARG A O 1
ATOM 1632 N N . PHE A 1 204 ? -2.582 4.675 15.284 1.00 95.12 204 PHE A N 1
ATOM 1633 C CA . PHE A 1 204 ? -3.665 3.700 15.355 1.00 95.12 204 PHE A CA 1
ATOM 1634 C C . PHE A 1 204 ? -3.221 2.438 16.102 1.00 95.12 204 PHE A C 1
ATOM 1636 O O . PHE A 1 204 ? -3.995 1.915 16.900 1.00 95.12 204 PHE A O 1
ATOM 1643 N N . LYS A 1 205 ? -1.983 1.970 15.893 1.00 94.81 205 LYS A N 1
ATOM 1644 C CA . LYS A 1 205 ? -1.425 0.836 16.648 1.00 94.81 205 LYS A CA 1
ATOM 1645 C C . LYS A 1 205 ? -1.354 1.140 18.142 1.00 94.81 205 LYS A C 1
ATOM 1647 O O . LYS A 1 205 ? -1.835 0.325 18.918 1.00 94.81 205 LYS A O 1
ATOM 1652 N N . ASP A 1 206 ? -0.857 2.315 18.522 1.00 94.69 206 ASP A N 1
ATOM 1653 C CA . ASP A 1 206 ? -0.779 2.760 19.918 1.00 94.69 206 ASP A CA 1
ATOM 1654 C C . ASP A 1 206 ? -2.170 2.841 20.560 1.00 94.69 206 ASP A C 1
ATOM 1656 O O . ASP A 1 206 ? -2.375 2.402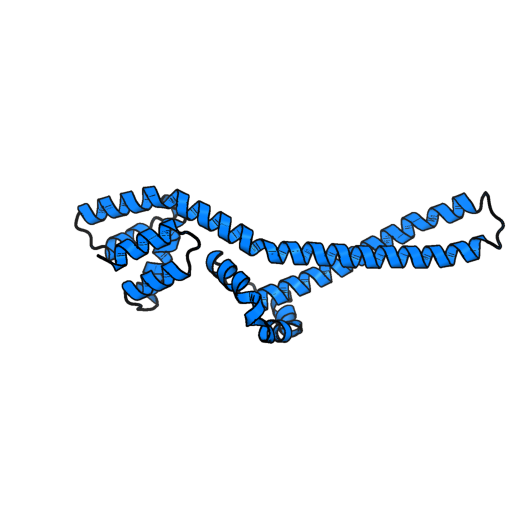 21.691 1.00 94.69 206 ASP A O 1
ATOM 1660 N N . PHE A 1 207 ? -3.154 3.366 19.821 1.00 94.06 207 PHE A N 1
ATOM 1661 C CA . PHE A 1 207 ? -4.544 3.403 20.269 1.00 94.06 207 PHE A CA 1
ATOM 1662 C C . PHE A 1 207 ? -5.098 1.995 20.528 1.00 94.06 207 PHE A C 1
ATOM 1664 O O . PHE A 1 207 ? -5.698 1.750 21.573 1.00 94.06 207 PHE A O 1
ATOM 1671 N N . VAL A 1 208 ? -4.880 1.065 19.596 1.00 94.25 208 VAL A N 1
ATOM 1672 C CA . VAL A 1 208 ? -5.316 -0.330 19.734 1.00 94.25 208 VAL A CA 1
ATOM 1673 C C . VAL A 1 208 ? -4.601 -1.034 20.888 1.00 94.25 208 VAL A C 1
ATOM 1675 O O . VAL A 1 208 ? -5.252 -1.731 21.659 1.00 94.25 208 VAL A O 1
ATOM 1678 N N . ASP A 1 209 ? -3.293 -0.834 21.047 1.00 93.31 209 ASP A N 1
ATOM 1679 C CA . ASP A 1 209 ? -2.529 -1.392 22.166 1.00 93.31 209 ASP A CA 1
ATOM 1680 C C . ASP A 1 209 ? -3.053 -0.883 23.510 1.00 93.31 209 ASP A C 1
ATOM 1682 O O . ASP A 1 209 ? -3.237 -1.671 24.438 1.00 93.31 209 ASP A O 1
ATOM 1686 N N . GLY A 1 210 ? -3.383 0.409 23.594 1.00 91.94 210 GLY A N 1
ATOM 1687 C CA . GLY A 1 210 ? -4.021 0.992 24.769 1.00 91.94 210 GLY A CA 1
ATOM 1688 C C . GLY A 1 210 ? -5.364 0.342 25.115 1.00 91.94 210 GLY A C 1
ATOM 1689 O O . GLY A 1 210 ? -5.672 0.198 26.291 1.00 91.94 210 GLY A O 1
ATOM 1690 N N . LEU A 1 211 ? -6.141 -0.099 24.121 1.00 90.19 211 LEU A N 1
ATOM 1691 C CA . LEU A 1 211 ? -7.403 -0.815 24.344 1.00 90.19 211 LEU A CA 1
ATOM 1692 C C . LEU A 1 211 ? -7.223 -2.285 24.733 1.00 90.19 211 LEU A C 1
ATOM 1694 O O . LEU A 1 211 ? -8.103 -2.840 25.376 1.00 90.19 211 LEU A O 1
ATOM 1698 N N . ILE A 1 212 ? -6.133 -2.933 24.316 1.00 90.00 212 ILE A N 1
ATOM 1699 C CA . ILE A 1 212 ? -5.854 -4.337 24.663 1.00 90.00 212 ILE A CA 1
ATOM 1700 C C . ILE A 1 212 ? -5.352 -4.457 26.111 1.00 90.00 212 ILE A C 1
ATOM 1702 O O . ILE A 1 212 ? -5.536 -5.498 26.739 1.00 90.00 212 ILE A O 1
ATOM 1706 N N . LEU A 1 213 ? -4.683 -3.421 26.622 1.00 81.50 213 LEU A N 1
ATOM 1707 C CA . LEU A 1 213 ? -4.093 -3.404 27.964 1.00 81.50 213 LEU A CA 1
ATOM 1708 C C . LEU A 1 213 ? -5.092 -3.096 29.092 1.00 81.50 213 LEU A C 1
ATOM 1710 O O . LEU A 1 213 ? -4.764 -3.357 30.250 1.00 81.50 213 LEU A O 1
ATOM 1714 N N . VAL A 1 214 ? -6.252 -2.515 28.770 1.00 67.44 214 VAL A N 1
ATOM 1715 C CA . VAL A 1 214 ? -7.299 -2.090 29.720 1.00 67.44 214 VAL A CA 1
ATOM 1716 C C . VAL A 1 214 ? -8.390 -3.146 29.814 1.00 67.44 214 VAL A C 1
ATOM 1718 O O . VAL A 1 214 ? -8.781 -3.462 30.959 1.00 67.44 214 VAL A O 1
#

Foldseek 3Di:
DPPPPLLVVLCVVQLVVCVVVVVVCVVVQLLCLLLVPPDDPSSLLSSLQSVLQVQLQVQLVVLLVVLCVVLVPVLVVCCVPDDPVVSVVVVVVSNVVSNVSSNVSSVVRSCVSSVCSSCVSVVSSVVLQVQLVVLVPVLVVQLVVVVVVVDDNLVSLVVLCVVCVPSPSNSVLSVQLNCCCPPVVDDNLVSLVVSLSRHSYPVSVVVSVVVNVD

Sequence (214 aa):
MNYISVDELAYRAFGSFFYNRKEDFQELKVKMRHSHIPMSVDQYLASALMYSIFAGIIGGLFGLWLGLKTFEDPVSRLSLFVDSTRAGFAGEYLYLLAILVAILSFIISFLIVFGVAYIYPYFQANIRQACIDKSMLPAVTYMYALTKGGMSIYDVFRSLSKYVHIFGTSAEEISYVVRDMDYLGKDFISALKAAKERTPSERFKDFVDGLILV

pLDDT: mean 83.63, std 13.69, range [36.19, 97.31]

Mean predicted aligned error: 9.1 Å